Protein AF-A0A0F8XC08-F1 (afdb_monomer)

Structure (mmCIF, N/CA/C/O backbone):
data_AF-A0A0F8XC08-F1
#
_entry.id   AF-A0A0F8XC08-F1
#
loop_
_atom_site.group_PDB
_atom_site.id
_atom_site.type_symbol
_atom_site.label_atom_id
_atom_site.label_alt_id
_atom_site.label_comp_id
_atom_site.label_asym_id
_atom_site.label_entity_id
_atom_site.label_seq_id
_atom_site.pdbx_PDB_ins_code
_atom_site.Cartn_x
_atom_site.Cartn_y
_atom_site.Cartn_z
_atom_site.occupancy
_atom_site.B_iso_or_equiv
_atom_site.auth_seq_id
_atom_site.auth_comp_id
_atom_site.auth_asym_id
_atom_site.auth_atom_id
_atom_site.pdbx_PDB_model_num
ATOM 1 N N . TYR A 1 1 ? -9.631 13.883 8.734 1.00 41.28 1 TYR A N 1
ATOM 2 C CA . TYR A 1 1 ? -9.562 12.402 8.780 1.00 41.28 1 TYR A CA 1
ATOM 3 C C . TYR A 1 1 ? -10.038 11.763 10.081 1.00 41.28 1 TYR A C 1
ATOM 5 O O . TYR A 1 1 ? -10.653 10.709 10.000 1.00 41.28 1 TYR A O 1
ATOM 13 N N . THR A 1 2 ? -9.852 12.374 11.259 1.00 43.34 2 THR A N 1
ATOM 14 C CA . THR A 1 2 ? -10.319 11.814 12.547 1.00 43.34 2 THR A CA 1
ATOM 15 C C . THR A 1 2 ? -11.805 11.434 12.535 1.00 43.34 2 THR A C 1
ATOM 17 O O . THR A 1 2 ? -12.155 10.331 12.938 1.00 43.34 2 THR A O 1
ATOM 20 N N . PHE A 1 3 ? -12.676 12.282 11.974 1.00 45.97 3 PHE A N 1
ATOM 21 C CA . PHE A 1 3 ? -14.110 11.986 11.835 1.00 45.97 3 PHE A CA 1
ATOM 22 C C . PHE A 1 3 ? -14.428 10.852 10.849 1.00 45.97 3 PHE A C 1
ATOM 24 O O . PHE A 1 3 ? -15.347 10.080 11.105 1.00 45.97 3 PHE A O 1
ATOM 31 N N . LEU A 1 4 ? -13.661 10.718 9.760 1.00 50.44 4 LEU A N 1
ATOM 32 C CA . LEU A 1 4 ? -13.827 9.630 8.789 1.00 50.44 4 LEU A CA 1
ATOM 33 C C . LEU A 1 4 ? -13.428 8.290 9.422 1.00 50.44 4 LEU A C 1
ATOM 35 O O . LEU A 1 4 ? -14.215 7.352 9.403 1.00 50.44 4 LEU A O 1
ATOM 39 N N . ASN A 1 5 ? -12.270 8.241 10.088 1.00 54.97 5 ASN A N 1
ATOM 40 C CA . ASN A 1 5 ? -11.818 7.061 10.831 1.00 54.97 5 ASN A CA 1
ATOM 41 C C . ASN A 1 5 ? -12.800 6.687 11.951 1.00 54.97 5 ASN A C 1
ATOM 43 O O . ASN A 1 5 ? -13.102 5.513 12.149 1.00 54.97 5 ASN A O 1
ATOM 47 N N . LEU A 1 6 ? -13.349 7.678 12.663 1.00 60.34 6 LEU A N 1
ATOM 48 C CA . LEU A 1 6 ? -14.397 7.462 13.664 1.00 60.34 6 LEU A CA 1
ATOM 49 C C . LEU A 1 6 ? -15.682 6.895 13.043 1.00 60.34 6 LEU A C 1
ATOM 51 O O . LEU A 1 6 ? -16.298 6.001 13.626 1.00 60.34 6 LEU A O 1
ATOM 55 N N . ALA A 1 7 ? -16.096 7.400 11.878 1.00 64.19 7 ALA A N 1
ATOM 56 C CA . ALA A 1 7 ? -17.282 6.932 11.167 1.00 64.19 7 ALA A CA 1
ATOM 57 C C . ALA A 1 7 ? -17.104 5.500 10.640 1.00 64.19 7 ALA A C 1
ATOM 59 O O . ALA A 1 7 ? -17.977 4.658 10.844 1.00 64.19 7 ALA A O 1
ATOM 60 N N . GLU A 1 8 ? -15.958 5.192 10.036 1.00 64.38 8 GLU A N 1
ATOM 61 C CA . GLU A 1 8 ? -15.641 3.846 9.562 1.00 64.38 8 GLU A CA 1
ATOM 62 C C . GLU A 1 8 ? -15.504 2.851 10.710 1.00 64.38 8 GLU A C 1
ATOM 64 O O . GLU A 1 8 ? -16.053 1.754 10.637 1.00 64.38 8 GLU A O 1
ATOM 69 N N . ARG A 1 9 ? -14.888 3.253 11.827 1.00 70.81 9 ARG A N 1
ATOM 70 C CA . ARG A 1 9 ? -14.859 2.441 13.047 1.00 70.81 9 ARG A CA 1
ATOM 71 C C . ARG A 1 9 ? -16.267 2.107 13.526 1.00 70.81 9 ARG A C 1
ATOM 73 O O . ARG A 1 9 ? -16.555 0.949 13.817 1.00 70.81 9 ARG A O 1
ATOM 80 N N . LYS A 1 10 ? -17.155 3.105 13.597 1.00 73.94 10 LYS A N 1
ATOM 81 C CA . LYS A 1 10 ? -18.562 2.880 13.962 1.00 73.94 10 LYS A CA 1
ATOM 82 C C . LYS A 1 10 ? -19.246 1.930 12.980 1.00 73.94 10 LYS A C 1
ATOM 84 O O . LYS A 1 10 ? -20.008 1.078 13.423 1.00 73.94 10 LYS A O 1
ATOM 89 N N . ARG A 1 11 ? -18.952 2.038 11.679 1.00 77.62 11 ARG A N 1
ATOM 90 C CA . ARG A 1 11 ? -19.478 1.130 10.650 1.00 77.62 11 ARG A CA 1
ATOM 91 C C . ARG A 1 11 ? -19.004 -0.305 10.872 1.00 77.62 11 ARG A C 1
ATOM 93 O O . ARG A 1 11 ? -19.838 -1.201 10.892 1.00 77.62 11 ARG A O 1
ATOM 100 N N . VAL A 1 12 ? -17.706 -0.519 11.093 1.00 79.06 12 VAL A N 1
ATOM 101 C CA . VAL A 1 12 ? -17.128 -1.846 11.370 1.00 79.06 12 VAL A CA 1
ATOM 102 C C . VAL A 1 12 ? -17.748 -2.456 12.623 1.00 79.06 12 VAL A C 1
ATOM 104 O O . VAL A 1 12 ? -18.209 -3.590 12.581 1.00 79.06 12 VAL A O 1
ATOM 107 N N . ILE A 1 13 ? -17.824 -1.690 13.713 1.00 82.25 13 ILE A N 1
ATOM 108 C CA . ILE A 1 13 ? -18.419 -2.153 14.970 1.00 82.25 13 ILE A CA 1
ATOM 109 C C . ILE A 1 13 ? -19.896 -2.531 14.778 1.00 82.25 13 ILE A C 1
ATOM 111 O O . ILE A 1 13 ? -20.302 -3.599 15.224 1.00 82.25 13 ILE A O 1
ATOM 115 N N . ARG A 1 14 ? -20.691 -1.700 14.088 1.00 84.69 14 ARG A N 1
ATOM 116 C CA . ARG A 1 14 ? -22.102 -2.011 13.792 1.00 84.69 14 ARG A CA 1
ATOM 117 C C . ARG A 1 14 ? -22.251 -3.262 12.937 1.00 84.69 14 ARG A C 1
ATOM 119 O O . ARG A 1 14 ? -23.035 -4.125 13.289 1.00 84.69 14 ARG A O 1
ATOM 126 N N . THR A 1 15 ? -21.444 -3.390 11.886 1.00 85.12 15 THR A N 1
ATOM 127 C CA . THR A 1 15 ? -21.479 -4.563 10.997 1.00 85.12 15 THR A CA 1
ATOM 128 C C . THR A 1 15 ? -21.144 -5.845 11.764 1.00 85.12 15 THR A C 1
ATOM 130 O O . THR A 1 15 ? -21.760 -6.879 11.541 1.00 85.12 15 THR A O 1
ATOM 133 N N . LEU A 1 16 ? -20.179 -5.793 12.691 1.00 86.00 16 LEU A N 1
ATOM 134 C CA . LEU A 1 16 ? -19.829 -6.941 13.530 1.00 86.00 16 LEU A CA 1
ATOM 135 C C . LEU A 1 16 ? -20.952 -7.315 14.503 1.00 86.00 16 LEU A C 1
ATOM 137 O O . LEU A 1 16 ? -21.194 -8.500 14.701 1.00 86.00 16 LEU A O 1
ATOM 141 N N . ILE A 1 17 ? -21.630 -6.324 15.088 1.00 87.94 17 ILE A N 1
ATOM 142 C CA . ILE A 1 17 ? -22.803 -6.550 15.943 1.00 87.94 17 ILE A CA 1
ATOM 143 C C . ILE A 1 17 ? -23.932 -7.183 15.129 1.00 87.94 17 ILE A C 1
ATOM 145 O O . ILE A 1 17 ? -24.427 -8.234 15.511 1.00 87.94 17 ILE A O 1
ATOM 149 N N . GLU A 1 18 ? -24.276 -6.602 13.978 1.00 88.38 18 GLU A N 1
ATOM 150 C CA . GLU A 1 18 ? -25.307 -7.131 13.075 1.00 88.38 18 GLU A CA 1
ATOM 151 C C . GLU A 1 18 ? -24.991 -8.575 12.659 1.00 88.38 18 GLU A C 1
ATOM 153 O O . GLU A 1 18 ? -25.862 -9.444 12.677 1.00 88.38 18 GLU A O 1
ATOM 158 N N . GLN A 1 19 ? -23.727 -8.873 12.346 1.00 87.94 19 GLN A N 1
ATOM 159 C CA . GLN A 1 19 ? -23.297 -10.232 12.025 1.00 87.94 19 GLN A CA 1
ATOM 160 C C . GLN A 1 19 ? -23.423 -11.180 13.227 1.00 87.94 19 GLN A C 1
ATOM 162 O O . GLN A 1 19 ? -23.843 -12.324 13.060 1.00 87.94 19 GLN A O 1
ATOM 167 N N . ALA A 1 20 ? -23.059 -10.731 14.430 1.00 87.94 20 ALA A N 1
ATOM 168 C CA . ALA A 1 20 ? -23.154 -11.538 15.643 1.00 87.94 20 ALA A CA 1
ATOM 169 C C . ALA A 1 20 ? -24.611 -11.824 16.042 1.00 87.94 20 ALA A C 1
ATOM 171 O O . ALA A 1 20 ? -24.904 -12.920 16.507 1.00 87.94 20 ALA A O 1
ATOM 172 N N . GLU A 1 21 ? -25.522 -10.876 15.819 1.00 87.25 21 GLU A N 1
ATOM 173 C CA . GLU A 1 21 ? -26.955 -11.031 16.097 1.00 87.25 21 GLU A CA 1
ATOM 174 C C . GLU A 1 21 ? -27.663 -11.922 15.064 1.00 87.25 21 GLU A C 1
ATOM 176 O O . GLU A 1 21 ? -28.601 -12.637 15.406 1.00 87.25 21 GLU A O 1
ATOM 181 N N . THR A 1 22 ? -27.214 -11.906 13.806 1.00 89.06 22 THR A N 1
ATOM 182 C CA . THR A 1 22 ? -27.822 -12.692 12.715 1.00 89.06 22 THR A CA 1
ATOM 183 C C . THR A 1 22 ? -27.285 -14.117 12.598 1.00 89.06 22 THR A C 1
ATOM 185 O O . THR A 1 22 ? -27.930 -14.962 11.979 1.00 89.06 22 THR A O 1
ATOM 188 N N . THR A 1 23 ? -26.114 -14.405 13.170 1.00 89.44 23 THR A N 1
ATOM 189 C CA . THR A 1 23 ? -25.472 -15.723 13.078 1.00 89.44 23 THR A CA 1
ATOM 190 C C . THR A 1 23 ? -25.782 -16.555 14.318 1.00 89.44 23 THR A C 1
ATOM 192 O O . THR A 1 23 ? -25.505 -16.130 15.440 1.00 89.44 23 THR A O 1
ATOM 195 N N . GLU A 1 24 ? -26.288 -17.774 14.133 1.00 86.06 24 GLU A N 1
ATOM 196 C CA . GLU A 1 24 ? -26.487 -18.719 15.236 1.00 86.06 24 GLU A CA 1
ATOM 197 C C . GLU A 1 24 ? -25.150 -18.993 15.956 1.00 86.06 24 GLU A C 1
ATOM 199 O O . GLU A 1 24 ? -24.131 -19.288 15.329 1.00 86.06 24 GLU A O 1
ATOM 204 N N . GLY A 1 25 ? -25.119 -18.812 17.281 1.00 84.38 25 GLY A N 1
ATOM 205 C CA . GLY A 1 25 ? -23.885 -18.879 18.075 1.00 84.38 25 GLY A CA 1
ATOM 206 C C . GLY A 1 25 ? -22.983 -17.635 17.999 1.00 84.38 25 GLY A C 1
ATOM 207 O O . GLY A 1 25 ? -21.893 -17.644 18.570 1.00 84.38 25 GLY A O 1
ATOM 208 N N . GLY A 1 26 ? -23.400 -16.549 17.340 1.00 82.12 26 GLY A N 1
ATOM 209 C CA . GLY A 1 26 ? -22.650 -15.286 17.266 1.00 82.12 26 GLY A CA 1
ATOM 210 C C . GLY A 1 26 ? -22.489 -14.564 18.612 1.00 82.12 26 GLY A C 1
ATOM 211 O O . GLY A 1 26 ? -21.495 -13.861 18.814 1.00 82.12 26 GLY A O 1
ATOM 212 N N . GLY A 1 27 ? -23.383 -14.841 19.570 1.00 82.00 27 GLY A N 1
ATOM 213 C CA . GLY A 1 27 ? -23.331 -14.326 20.945 1.00 82.00 27 GLY A CA 1
ATOM 214 C C . GLY A 1 27 ? -22.031 -14.639 21.699 1.00 82.00 27 GLY A C 1
ATOM 215 O O . GLY A 1 27 ? -21.636 -13.884 22.578 1.00 82.00 27 GLY A O 1
ATOM 216 N N . GLN A 1 28 ? -21.299 -15.690 21.306 1.00 83.81 28 GLN A N 1
ATOM 217 C CA . GLN A 1 28 ? -19.983 -16.009 21.883 1.00 83.81 28 GLN A CA 1
ATOM 218 C C . GLN A 1 28 ? -18.917 -14.925 21.611 1.00 83.81 28 GLN A C 1
ATOM 220 O O . GLN A 1 28 ? -17.903 -14.855 22.306 1.00 83.81 28 GLN A O 1
ATOM 225 N N . TRP A 1 29 ? -19.122 -14.104 20.574 1.00 85.44 29 TRP A N 1
ATOM 226 C CA . TRP A 1 29 ? -18.190 -13.058 20.152 1.00 85.44 29 TRP A CA 1
ATOM 227 C C . TRP A 1 29 ? -18.629 -11.680 20.630 1.00 85.44 29 TRP A C 1
ATOM 229 O O . TRP A 1 29 ? -17.794 -10.901 21.102 1.00 85.44 29 TRP A O 1
ATOM 239 N N . ILE A 1 30 ? -19.920 -11.377 20.470 1.00 89.00 30 ILE A N 1
ATOM 240 C CA . ILE A 1 30 ? -20.536 -10.111 20.857 1.00 89.00 30 ILE A CA 1
ATOM 241 C C . ILE A 1 30 ? -21.936 -10.392 21.401 1.00 89.00 30 ILE A C 1
ATOM 243 O O . ILE A 1 30 ? -22.775 -10.937 20.691 1.00 89.00 30 ILE A O 1
ATOM 247 N N . GLU A 1 31 ? -22.203 -9.958 22.627 1.00 86.75 31 GLU A N 1
ATOM 248 C CA . GLU A 1 31 ? -23.502 -10.108 23.282 1.00 86.75 31 GLU A CA 1
ATOM 249 C C . GLU A 1 31 ? -23.999 -8.755 23.789 1.00 86.75 31 GLU A C 1
ATOM 251 O O . GLU A 1 31 ? -23.242 -7.987 24.384 1.00 86.75 31 GLU A O 1
ATOM 256 N N . ARG A 1 32 ? -25.281 -8.446 23.580 1.00 85.00 32 ARG A N 1
ATOM 257 C CA . ARG A 1 32 ? -25.892 -7.242 24.149 1.00 85.00 32 ARG A CA 1
ATOM 258 C C . ARG A 1 32 ? -26.078 -7.423 25.653 1.00 85.00 32 ARG A C 1
ATOM 260 O O . ARG A 1 32 ? -26.790 -8.320 26.090 1.00 85.00 32 ARG A O 1
ATOM 267 N N . VAL A 1 33 ? -25.494 -6.526 26.442 1.00 82.50 33 VAL A N 1
ATOM 268 C CA . VAL A 1 33 ? -25.582 -6.551 27.907 1.00 82.50 33 VAL A CA 1
ATOM 269 C C . VAL A 1 33 ? -26.359 -5.355 28.432 1.00 82.50 33 VAL A C 1
ATOM 271 O O . VAL A 1 33 ? -26.298 -4.251 27.890 1.00 82.50 33 VAL A O 1
ATOM 274 N N . GLN A 1 34 ? -27.098 -5.566 29.519 1.00 72.06 34 GLN A N 1
ATOM 275 C CA . GLN A 1 34 ? -27.740 -4.465 30.229 1.00 72.06 34 GLN A CA 1
ATOM 276 C C . GLN A 1 34 ? -26.696 -3.674 31.021 1.00 72.06 34 GLN A C 1
ATOM 278 O O . GLN A 1 34 ? -25.751 -4.243 31.578 1.00 72.06 34 GLN A O 1
ATOM 283 N N . ALA A 1 35 ? -26.867 -2.351 31.083 1.00 65.56 35 ALA A N 1
ATOM 284 C CA . ALA A 1 35 ? -26.014 -1.501 31.903 1.00 65.56 35 ALA A CA 1
ATOM 285 C C . ALA A 1 35 ? -26.101 -1.964 33.361 1.00 65.56 35 ALA A C 1
ATOM 287 O O . ALA A 1 35 ? -27.177 -1.941 33.960 1.00 65.56 35 ALA A O 1
ATOM 288 N N . LYS A 1 36 ? -24.971 -2.364 33.952 1.00 61.38 36 LYS A N 1
ATOM 289 C CA . LYS A 1 36 ? -24.931 -2.638 35.390 1.00 61.38 36 LYS A CA 1
ATOM 290 C C . LYS A 1 36 ? -25.212 -1.328 36.122 1.00 61.38 36 LYS A C 1
ATOM 292 O O . LYS A 1 36 ? -24.426 -0.383 36.040 1.00 61.38 36 LYS A O 1
ATOM 297 N N . LEU A 1 37 ? -26.343 -1.269 36.819 1.00 59.16 37 LEU A N 1
ATOM 298 C CA . LEU A 1 37 ? -26.667 -0.169 37.718 1.00 59.16 37 LEU A CA 1
ATOM 299 C C . LEU A 1 37 ? -25.683 -0.225 38.884 1.00 59.16 37 LEU A C 1
ATOM 301 O O . LEU A 1 37 ? -25.657 -1.205 39.628 1.00 59.16 37 LEU A O 1
ATOM 305 N N . ARG A 1 38 ? -24.847 0.804 39.032 1.00 58.38 38 ARG A N 1
ATOM 306 C CA . ARG A 1 38 ? -24.015 0.950 40.229 1.00 58.38 38 ARG A CA 1
ATOM 307 C C . ARG A 1 38 ? -24.646 2.010 41.128 1.00 58.38 38 ARG A C 1
ATOM 309 O O . ARG A 1 38 ? -24.981 3.088 40.626 1.00 58.38 38 ARG A O 1
ATOM 316 N N . PRO A 1 39 ? -24.823 1.726 42.431 1.00 55.44 39 PRO A N 1
ATOM 317 C CA . PRO A 1 39 ? -25.233 2.755 43.369 1.00 55.44 39 PRO A CA 1
ATOM 318 C C . PRO A 1 39 ? -24.131 3.812 43.391 1.00 55.44 39 PRO A C 1
ATOM 320 O O . PRO A 1 39 ? -22.988 3.523 43.740 1.00 55.44 39 PRO A O 1
ATOM 323 N N . THR A 1 40 ? -24.458 5.024 42.952 1.00 59.62 40 THR A N 1
ATOM 324 C CA . THR A 1 40 ? -23.589 6.176 43.173 1.00 59.62 40 THR A CA 1
ATOM 325 C C . THR A 1 40 ? -24.111 6.862 44.418 1.00 59.62 40 THR A C 1
ATOM 327 O O . THR A 1 40 ? -25.253 7.327 44.446 1.00 59.62 40 THR A O 1
ATOM 330 N N . GLN A 1 41 ? -23.303 6.837 45.469 1.00 60.28 41 GLN A N 1
ATOM 331 C CA . GLN A 1 41 ? -23.604 7.539 46.704 1.00 60.28 41 GLN A CA 1
ATOM 332 C C . GLN A 1 41 ? -23.204 8.996 46.519 1.00 60.28 41 GLN A C 1
ATOM 334 O O . GLN A 1 41 ? -22.064 9.280 46.158 1.00 60.28 41 GLN A O 1
ATOM 339 N N . PHE A 1 42 ? -24.156 9.897 46.726 1.00 61.28 42 PHE A N 1
ATOM 340 C CA . PHE A 1 42 ? -23.886 11.324 46.813 1.00 61.28 42 PHE A CA 1
ATOM 341 C C . PHE A 1 42 ? -24.118 11.755 48.253 1.00 61.28 42 PHE A C 1
ATOM 343 O O . PHE A 1 42 ? -25.125 11.381 48.865 1.00 61.28 42 PHE A O 1
ATOM 350 N N . GLU A 1 43 ? -23.201 12.554 48.787 1.00 59.44 43 GLU A N 1
ATOM 351 C CA . GLU A 1 43 ? -23.497 13.308 49.995 1.00 59.44 43 GLU A CA 1
ATOM 352 C C . GLU A 1 43 ? -24.427 14.464 49.627 1.00 59.44 43 GLU A C 1
ATOM 354 O O . GLU A 1 43 ? -24.175 15.214 48.680 1.00 59.44 43 GLU A O 1
ATOM 359 N N . ILE A 1 44 ? -25.515 14.641 50.379 1.00 60.50 44 ILE A N 1
ATOM 360 C CA . ILE A 1 44 ? -26.469 15.730 50.119 1.00 60.50 44 ILE A CA 1
ATOM 361 C C . ILE A 1 44 ? -25.809 17.117 50.294 1.00 60.50 44 ILE A C 1
ATOM 363 O O . ILE A 1 44 ? -26.290 18.118 49.753 1.00 60.50 44 ILE A O 1
ATOM 367 N N . SER A 1 45 ? -24.646 17.179 50.949 1.00 62.44 45 SER A N 1
ATOM 368 C CA . SER A 1 45 ? -23.777 18.357 51.013 1.00 62.44 45 SER A CA 1
ATOM 369 C C . SER A 1 45 ? -23.413 18.924 49.622 1.00 62.44 45 SER A C 1
ATOM 371 O O . SER A 1 45 ? -23.392 20.147 49.454 1.00 62.44 45 SER A O 1
ATOM 373 N N . GLU A 1 46 ? -23.213 18.081 48.598 1.00 61.34 46 GLU A N 1
ATOM 374 C CA . GLU A 1 46 ? -22.940 18.518 47.215 1.00 61.34 46 GLU A CA 1
ATOM 375 C C . GLU A 1 46 ? -24.174 19.128 46.536 1.00 61.34 46 GLU A C 1
ATOM 377 O O . GLU A 1 46 ? -24.072 20.135 45.828 1.00 61.34 46 GLU A O 1
ATOM 382 N N . ILE A 1 47 ? -25.356 18.560 46.790 1.00 63.41 47 ILE A N 1
ATOM 383 C CA . ILE A 1 47 ? -26.632 19.035 46.237 1.00 63.41 47 ILE A CA 1
ATOM 384 C C . ILE A 1 47 ? -27.012 20.381 46.865 1.00 63.41 47 ILE A C 1
ATOM 386 O O . ILE A 1 47 ? -27.482 21.277 46.165 1.00 63.41 47 ILE A O 1
ATOM 390 N N . LYS A 1 48 ? -26.734 20.573 48.161 1.00 62.94 48 LYS A N 1
ATOM 391 C CA . LYS A 1 48 ? -26.961 21.841 48.870 1.00 62.94 48 LYS A CA 1
ATOM 392 C C . LYS A 1 48 ? -26.243 23.012 48.195 1.00 62.94 48 LYS A C 1
ATOM 394 O O . LYS A 1 48 ? -26.859 24.055 48.000 1.00 62.94 48 LYS A O 1
ATOM 399 N N . LYS A 1 49 ? -24.985 22.836 47.772 1.00 64.88 49 LYS A N 1
ATOM 400 C CA . LYS A 1 49 ? -24.234 23.876 47.042 1.00 64.88 49 LYS A CA 1
ATOM 401 C C . LYS A 1 49 ? -24.883 24.243 45.707 1.00 64.88 49 LYS A C 1
ATOM 403 O O . LYS A 1 49 ? -24.920 25.420 45.360 1.00 64.88 49 LYS A O 1
ATOM 408 N N . GLN A 1 50 ? -25.403 23.264 44.968 1.00 64.62 50 GLN A N 1
ATOM 409 C CA . GLN A 1 50 ? -26.070 23.511 43.684 1.00 64.62 50 GLN A CA 1
ATOM 410 C C . GLN A 1 50 ? -27.460 24.140 43.857 1.00 64.62 50 GLN A C 1
ATOM 412 O O . GLN A 1 50 ? -27.807 25.051 43.113 1.00 64.62 50 GLN A O 1
ATOM 417 N N . LEU A 1 51 ? -28.229 23.712 44.863 1.00 65.31 51 LEU A N 1
ATOM 418 C CA . LEU A 1 51 ? -29.544 24.277 45.187 1.00 65.31 51 LEU A CA 1
ATOM 419 C C . LEU A 1 51 ? -29.443 25.709 45.729 1.00 65.31 51 LEU A C 1
ATOM 421 O O . LEU A 1 51 ? -30.234 26.563 45.338 1.00 65.31 51 LEU A O 1
ATOM 425 N N . GLN A 1 52 ? -28.436 26.001 46.558 1.00 68.31 52 GLN A N 1
ATOM 426 C CA . GLN A 1 52 ? -28.145 27.366 47.006 1.00 68.31 52 GLN A CA 1
ATOM 427 C C . GLN A 1 52 ? -27.696 28.262 45.843 1.00 68.31 52 GLN A C 1
ATOM 429 O O . GLN A 1 52 ? -28.144 29.400 45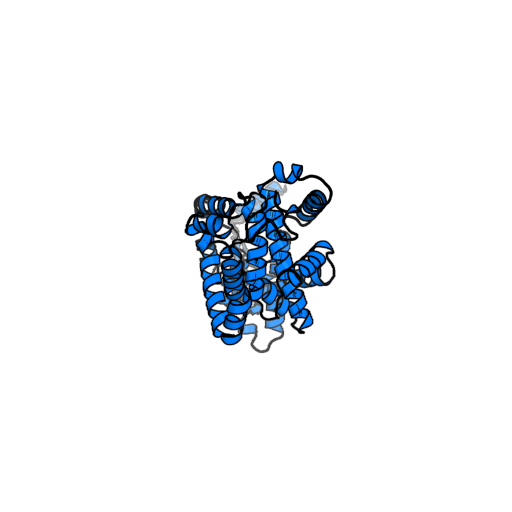.746 1.00 68.31 52 GLN A O 1
ATOM 434 N N . ALA A 1 53 ? -26.869 27.750 44.923 1.00 64.25 53 ALA A N 1
ATOM 435 C CA . ALA A 1 53 ? -26.480 28.481 43.713 1.00 64.25 53 ALA A CA 1
ATOM 436 C C . ALA A 1 53 ? -27.662 28.736 42.755 1.00 64.25 53 ALA A C 1
ATOM 438 O O . ALA A 1 53 ? -27.645 29.713 42.011 1.00 64.25 53 ALA A O 1
ATOM 439 N N . ALA A 1 54 ? -28.693 27.888 42.796 1.00 64.44 54 ALA A N 1
ATOM 440 C CA . ALA A 1 54 ? -29.949 28.056 42.067 1.00 64.44 54 ALA A CA 1
ATOM 441 C C . ALA A 1 54 ? -30.999 28.906 42.820 1.00 64.44 54 ALA A C 1
ATOM 443 O O . ALA A 1 54 ? -32.114 29.063 42.327 1.00 64.44 54 ALA A O 1
ATOM 444 N N . GLY A 1 55 ? -30.655 29.465 43.988 1.00 60.12 55 GLY A N 1
ATOM 445 C CA . GLY A 1 55 ? -31.497 30.408 44.733 1.00 60.12 55 GLY A CA 1
ATOM 446 C C . GLY A 1 55 ? -32.521 29.786 45.689 1.00 60.12 55 GLY A C 1
ATOM 447 O O . GLY A 1 55 ? -33.422 30.489 46.134 1.00 60.12 55 GLY A O 1
ATOM 448 N N . ALA A 1 56 ? -32.415 28.495 46.018 1.00 62.66 56 ALA A N 1
ATOM 449 C CA . ALA A 1 56 ? -33.314 27.853 46.979 1.00 62.66 56 ALA A CA 1
ATOM 450 C C . ALA A 1 56 ? -32.852 28.081 48.435 1.00 62.66 56 ALA A C 1
ATOM 452 O O . ALA A 1 56 ? -31.732 27.715 48.807 1.00 62.66 56 ALA A O 1
ATOM 453 N N . GLU A 1 57 ? -33.725 28.641 49.281 1.00 54.22 57 GLU A N 1
ATOM 454 C CA . GLU A 1 57 ? -33.494 28.765 50.726 1.00 54.22 57 GLU A CA 1
ATOM 455 C C . GLU A 1 57 ? -33.751 27.427 51.431 1.00 54.22 57 GLU A C 1
ATOM 457 O O . GLU A 1 57 ? -34.880 26.958 51.546 1.00 54.22 57 GLU A O 1
ATOM 462 N N . LEU A 1 58 ? -32.679 26.798 51.907 1.00 60.94 58 LEU A N 1
ATOM 463 C CA . LEU A 1 58 ? -32.730 25.538 52.648 1.00 60.94 58 LEU A CA 1
ATOM 464 C C . LEU A 1 58 ? -32.494 25.817 54.136 1.00 60.94 58 LEU A C 1
ATOM 466 O O . LEU A 1 58 ? -31.394 25.594 54.650 1.00 60.94 58 LEU A O 1
ATOM 470 N N . SER A 1 59 ? -33.506 26.347 54.825 1.00 51.81 59 SER A N 1
ATOM 471 C CA . SER A 1 59 ? -33.500 26.497 56.281 1.00 51.81 59 SER A CA 1
ATOM 472 C C . SER A 1 59 ? -34.146 25.267 56.934 1.00 51.81 59 SER A C 1
ATOM 474 O O . SER A 1 59 ? -35.329 24.992 56.772 1.00 51.81 59 SER A O 1
ATOM 476 N N . GLY A 1 60 ? -33.341 24.489 57.665 1.00 55.25 60 GLY A N 1
ATOM 477 C CA . GLY A 1 60 ? -33.844 23.493 58.622 1.00 55.25 60 GLY A CA 1
ATOM 478 C C . GLY A 1 60 ? -33.912 22.025 58.185 1.00 55.25 60 GLY A C 1
ATOM 479 O O . GLY A 1 60 ? -34.423 21.218 58.950 1.00 55.25 60 GLY A O 1
ATOM 480 N N . ALA A 1 61 ? -33.393 21.632 57.020 1.00 49.16 61 ALA A N 1
ATOM 481 C CA . ALA A 1 61 ? -33.311 20.210 56.674 1.00 49.16 61 ALA A CA 1
ATOM 482 C C . ALA A 1 61 ? -31.989 19.594 57.182 1.00 49.16 61 ALA A C 1
ATOM 484 O O . ALA A 1 61 ? -30.909 19.982 56.728 1.00 49.16 61 ALA A O 1
ATOM 485 N N . GLU A 1 62 ? -32.070 18.632 58.108 1.00 51.09 62 GLU A N 1
ATOM 486 C CA . GLU A 1 62 ? -30.974 17.700 58.409 1.00 51.09 62 GLU A CA 1
ATOM 487 C C . GLU A 1 62 ? -30.697 16.865 57.153 1.00 51.09 62 GLU A C 1
ATOM 489 O O . GLU A 1 62 ? -31.462 15.983 56.768 1.00 51.09 62 GLU A O 1
ATOM 494 N N . LEU A 1 63 ? -29.616 17.206 56.458 1.00 52.88 63 LEU A N 1
ATOM 495 C CA . LEU A 1 63 ? -29.253 16.647 55.157 1.00 52.88 63 LEU A CA 1
ATOM 496 C C . LEU A 1 63 ? -27.955 15.828 55.273 1.00 52.88 63 LEU A C 1
ATOM 498 O O . LEU A 1 63 ? -27.058 15.959 54.445 1.00 52.88 63 LEU A O 1
ATOM 502 N N . GLU A 1 64 ? -27.848 14.997 56.313 1.00 48.19 64 GLU A N 1
ATOM 503 C CA . GLU A 1 64 ? -26.762 14.008 56.476 1.00 48.19 64 GLU A CA 1
ATOM 504 C C . GLU A 1 64 ? -27.116 12.626 55.896 1.00 48.19 64 GLU A C 1
ATOM 506 O O . GLU A 1 64 ? -26.342 11.677 55.993 1.00 48.19 64 GLU A O 1
ATOM 511 N N . ALA A 1 65 ? -28.279 12.477 55.257 1.00 51.97 65 ALA A N 1
ATOM 512 C CA . ALA A 1 65 ? -28.641 11.223 54.608 1.00 51.97 65 ALA A CA 1
ATOM 513 C C . ALA A 1 65 ? -27.804 11.003 53.333 1.00 51.97 65 ALA A C 1
ATOM 515 O O . ALA A 1 65 ? -27.698 11.875 52.480 1.00 51.97 65 ALA A O 1
ATOM 516 N N . THR A 1 66 ? -27.227 9.818 53.146 1.00 49.72 66 THR A N 1
ATOM 517 C CA . THR A 1 66 ? -26.624 9.439 51.860 1.00 49.72 66 THR A CA 1
ATOM 518 C C . THR A 1 66 ? -27.721 8.934 50.927 1.00 49.72 66 THR A C 1
ATOM 520 O O . THR A 1 66 ? -28.298 7.871 51.159 1.00 49.72 66 THR A O 1
ATOM 523 N N . ILE A 1 67 ? -28.012 9.661 49.846 1.00 58.00 67 ILE A N 1
ATOM 524 C CA . ILE A 1 67 ? -28.946 9.171 48.823 1.00 58.00 67 ILE A CA 1
ATOM 525 C C . ILE A 1 67 ? -28.153 8.326 47.827 1.00 58.00 67 ILE A C 1
ATOM 527 O O . ILE A 1 67 ? -27.254 8.812 47.136 1.00 58.00 67 ILE A O 1
ATOM 531 N N . SER A 1 68 ? -28.498 7.042 47.744 1.00 53.97 68 SER A N 1
ATOM 532 C CA . SER A 1 68 ? -27.970 6.153 46.710 1.00 53.97 68 SER A CA 1
ATOM 533 C C . SER A 1 68 ? -28.796 6.321 45.442 1.00 53.97 68 SER A C 1
ATOM 535 O O . SER A 1 68 ? -29.919 5.830 45.355 1.00 53.97 68 SER A O 1
ATOM 537 N N . VAL A 1 69 ? -28.242 7.007 44.443 1.00 55.97 69 VAL A N 1
ATOM 538 C CA . VAL A 1 69 ? -28.868 7.102 43.121 1.00 55.97 69 VAL A CA 1
ATOM 539 C C . VAL A 1 69 ? -28.253 6.032 42.229 1.00 55.97 69 VAL A C 1
ATOM 541 O O . VAL A 1 69 ? -27.052 6.041 41.946 1.00 55.97 69 VAL A O 1
ATOM 544 N N . PHE A 1 70 ? -29.079 5.094 41.772 1.00 53.22 70 PHE A N 1
ATOM 545 C CA . PHE A 1 70 ? -28.668 4.096 40.793 1.00 53.22 70 PHE A CA 1
ATOM 546 C C . PHE A 1 70 ? -28.597 4.757 39.422 1.00 53.22 70 PHE A C 1
ATOM 548 O O . PHE A 1 70 ? -29.621 5.057 38.811 1.00 53.22 70 PHE A O 1
ATOM 555 N N . ARG A 1 71 ? -27.379 5.013 38.943 1.00 53.44 71 ARG A N 1
ATOM 556 C CA . ARG A 1 71 ? -27.160 5.525 37.589 1.00 53.44 71 ARG A CA 1
ATOM 557 C C . ARG A 1 71 ? -26.703 4.380 36.682 1.00 53.44 71 ARG A C 1
ATOM 559 O O . ARG A 1 71 ? -25.878 3.565 37.112 1.00 53.44 71 ARG A O 1
ATOM 566 N N . PRO A 1 72 ? -27.209 4.298 35.438 1.00 50.50 72 PRO A N 1
ATOM 567 C CA . PRO A 1 72 ? -26.652 3.386 34.451 1.00 50.50 72 PRO A CA 1
ATOM 568 C C . PRO A 1 72 ? -25.191 3.765 34.216 1.00 50.50 72 PRO A C 1
ATOM 570 O O . PRO A 1 72 ? -24.867 4.897 33.855 1.00 50.50 72 PRO A O 1
ATOM 573 N N . PHE A 1 73 ? -24.291 2.822 34.478 1.00 54.47 73 PHE A N 1
ATOM 574 C CA . PHE A 1 73 ? -22.865 3.033 34.297 1.00 54.47 73 PHE A CA 1
ATOM 575 C C . PHE A 1 73 ? -22.537 2.974 32.799 1.00 54.47 73 PHE A C 1
ATOM 577 O O . PHE A 1 73 ? -22.469 1.899 32.209 1.00 54.47 73 PHE A O 1
ATOM 584 N N . THR A 1 74 ? -22.371 4.138 32.169 1.00 52.47 74 THR A N 1
ATOM 585 C CA . THR A 1 74 ? -22.037 4.270 30.736 1.00 52.47 74 THR A CA 1
ATOM 586 C C . THR A 1 74 ? -20.534 4.326 30.467 1.00 52.47 74 THR A C 1
ATOM 588 O O . THR A 1 74 ? -20.101 4.257 29.316 1.00 52.47 74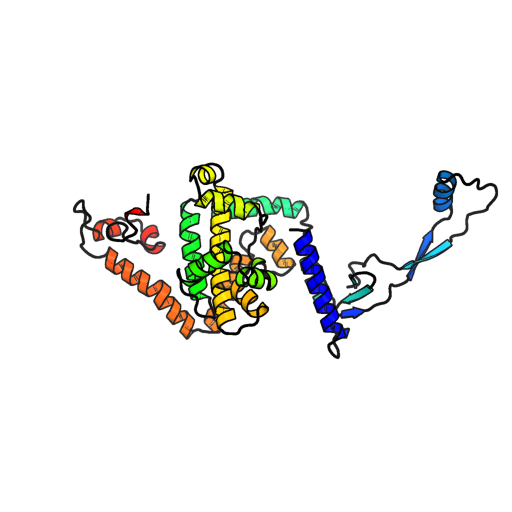 THR A O 1
ATOM 591 N N . VAL A 1 75 ? -19.711 4.429 31.515 1.00 50.72 75 VAL A N 1
ATOM 592 C CA . VAL A 1 75 ? -18.253 4.476 31.384 1.00 50.72 75 VAL A CA 1
ATOM 593 C C . VAL A 1 75 ? -17.740 3.050 31.248 1.00 50.72 75 VAL A C 1
ATOM 595 O O . VAL A 1 75 ? -17.473 2.391 32.240 1.00 50.72 75 VAL A O 1
ATOM 598 N N . ALA A 1 76 ? -17.609 2.551 30.020 1.00 52.59 76 ALA A N 1
ATOM 599 C CA . ALA A 1 76 ? -17.003 1.249 29.757 1.00 52.59 76 ALA A CA 1
ATOM 600 C C . ALA A 1 76 ? -15.678 1.104 30.532 1.00 52.59 76 ALA A C 1
ATOM 602 O O . ALA A 1 76 ? -14.680 1.757 30.219 1.00 52.59 76 ALA A O 1
ATOM 603 N N . SER A 1 77 ? -15.666 0.265 31.572 1.00 49.78 77 SER A N 1
ATOM 604 C CA . SER A 1 77 ? -14.438 -0.048 32.295 1.00 49.78 77 SER A CA 1
ATOM 605 C C . SER A 1 77 ? -13.490 -0.742 31.311 1.00 49.78 77 SER A C 1
ATOM 607 O O . SER A 1 77 ? -13.872 -1.766 30.739 1.00 49.78 77 SER A O 1
ATOM 609 N N . PRO A 1 78 ? -12.247 -0.259 31.110 1.00 50.09 78 PRO A N 1
ATOM 610 C CA . PRO A 1 78 ? -11.297 -0.865 30.172 1.00 50.09 78 PRO A CA 1
ATOM 611 C C . PRO A 1 78 ? -10.999 -2.346 30.445 1.00 50.09 78 PRO A C 1
ATOM 613 O O . PRO A 1 78 ? -10.436 -3.021 29.584 1.00 50.09 78 PRO A O 1
ATOM 616 N N . LYS A 1 79 ? -11.330 -2.831 31.651 1.00 51.78 79 LYS A N 1
ATOM 617 C CA . LYS A 1 79 ? -11.160 -4.221 32.084 1.00 51.78 79 LYS A CA 1
ATOM 618 C C . LYS A 1 79 ? -12.318 -5.139 31.687 1.00 51.78 79 LYS A C 1
ATOM 620 O O . LYS A 1 79 ? -12.131 -6.347 31.718 1.00 51.78 79 LYS A O 1
ATOM 625 N N . GLU A 1 80 ? -13.483 -4.600 31.331 1.00 60.69 80 GLU A N 1
ATOM 626 C CA . GLU A 1 80 ? -14.704 -5.403 31.188 1.00 60.69 80 GLU A CA 1
ATOM 627 C C . GLU A 1 80 ? -15.001 -5.826 29.743 1.00 60.69 80 GLU A C 1
ATOM 629 O O . GLU A 1 80 ? -15.924 -6.592 29.539 1.00 60.69 80 GLU A O 1
ATOM 634 N N . GLY A 1 81 ? -14.227 -5.412 28.731 1.00 73.19 81 GLY A N 1
ATOM 635 C CA . GLY A 1 81 ? -14.465 -5.858 27.345 1.00 73.19 81 GLY A CA 1
ATOM 636 C C . GLY A 1 81 ? -15.779 -5.344 26.741 1.00 73.19 81 GLY A C 1
ATOM 637 O O . GLY A 1 81 ? -16.256 -5.882 25.747 1.00 73.19 81 GLY A O 1
ATOM 638 N N . ILE A 1 82 ? -16.367 -4.305 27.339 1.00 77.69 82 ILE A N 1
ATOM 639 C CA . ILE A 1 82 ? -17.650 -3.733 26.928 1.00 77.69 82 ILE A CA 1
ATOM 640 C C . ILE A 1 82 ? -17.415 -2.562 25.971 1.00 77.69 82 ILE A C 1
ATOM 642 O O . ILE A 1 82 ? -16.584 -1.688 26.233 1.00 77.69 82 ILE A O 1
ATOM 646 N N . ILE A 1 83 ? -18.169 -2.525 24.873 1.00 79.50 83 ILE A N 1
ATOM 647 C CA . ILE A 1 83 ? -18.240 -1.389 23.949 1.00 79.50 83 ILE A CA 1
ATOM 648 C C . ILE A 1 83 ? -19.630 -0.748 23.998 1.00 79.50 83 ILE A C 1
ATOM 650 O O . ILE A 1 83 ? -20.634 -1.428 24.197 1.00 79.50 83 ILE A O 1
ATOM 654 N N . VAL A 1 84 ? -19.686 0.569 23.791 1.00 77.19 84 VAL A N 1
ATOM 655 C CA . VAL A 1 84 ? -20.940 1.335 23.745 1.00 77.19 84 VAL A CA 1
ATOM 656 C C . VAL A 1 84 ? -21.226 1.737 22.303 1.00 77.19 84 VAL A C 1
ATOM 658 O O . VAL A 1 84 ? -20.390 2.368 21.649 1.00 77.19 84 VAL A O 1
ATOM 661 N N . VAL A 1 85 ? -22.408 1.377 21.802 1.00 76.75 85 VAL A N 1
ATOM 662 C CA . VAL A 1 85 ? -22.854 1.700 20.442 1.00 76.75 85 VAL A CA 1
ATOM 663 C C . VAL A 1 85 ? -24.263 2.276 20.502 1.00 76.75 85 VAL A C 1
ATOM 665 O O . VAL A 1 85 ? -25.242 1.555 20.674 1.00 76.75 85 VAL A O 1
ATOM 668 N N . GLY A 1 86 ? -24.359 3.599 20.350 1.00 76.38 86 GLY A N 1
ATOM 669 C CA . GLY A 1 86 ? -25.607 4.315 20.617 1.00 76.38 86 GLY A CA 1
ATOM 670 C C . GLY A 1 86 ? -25.930 4.247 22.108 1.00 76.38 86 GLY A C 1
ATOM 671 O O . GLY A 1 86 ? -25.091 4.613 22.925 1.00 76.38 86 GLY A O 1
ATOM 672 N N . GLU A 1 87 ? -27.115 3.744 22.440 1.00 69.06 87 GLU A N 1
ATOM 673 C CA . GLU A 1 87 ? -27.586 3.553 23.821 1.00 69.06 87 GLU A CA 1
ATOM 674 C C . GLU A 1 87 ? -27.318 2.137 24.358 1.00 69.06 87 GLU A C 1
ATOM 676 O O . GLU A 1 87 ? -27.523 1.860 25.537 1.00 69.06 87 GLU A O 1
ATOM 681 N N . ASN A 1 88 ? -26.841 1.230 23.501 1.00 80.00 88 ASN A N 1
ATOM 682 C CA . ASN A 1 88 ? -26.674 -0.181 23.830 1.00 80.00 88 ASN A CA 1
ATOM 683 C C . ASN A 1 88 ? -25.232 -0.499 24.232 1.00 80.00 88 ASN A C 1
ATOM 685 O O . ASN A 1 88 ? -24.276 -0.009 23.619 1.00 80.00 88 ASN A O 1
ATOM 689 N N . LEU A 1 89 ? -25.086 -1.366 25.235 1.00 81.75 89 LEU A N 1
ATOM 690 C CA . LEU A 1 89 ? -23.805 -1.933 25.636 1.00 81.75 89 LEU A CA 1
ATOM 691 C C . LEU A 1 89 ? -23.668 -3.344 25.075 1.00 81.75 89 LEU A C 1
ATOM 693 O O . LEU A 1 89 ? -24.612 -4.131 25.110 1.00 81.75 89 LEU A O 1
ATOM 697 N N . TYR A 1 90 ? -22.472 -3.659 24.590 1.00 84.62 90 TYR A N 1
ATOM 698 C CA . TYR A 1 90 ? -22.144 -4.980 24.076 1.00 84.62 90 TYR A CA 1
ATOM 699 C C . TYR A 1 90 ? -20.894 -5.509 24.766 1.00 84.62 90 TYR A C 1
ATOM 701 O O . TYR A 1 90 ? -19.859 -4.840 24.774 1.00 84.62 90 TYR A O 1
ATOM 709 N N . GLN A 1 91 ? -20.992 -6.704 25.334 1.00 86.19 91 GLN A N 1
ATOM 710 C CA . GLN A 1 91 ? -19.866 -7.483 25.815 1.00 86.19 91 GLN A CA 1
ATOM 711 C C . GLN A 1 91 ? -19.179 -8.114 24.611 1.00 86.19 91 GLN A C 1
ATOM 713 O O . GLN A 1 91 ? -19.811 -8.808 23.823 1.00 86.19 91 GLN A O 1
ATOM 718 N N . VAL A 1 92 ? -17.883 -7.867 24.467 1.00 87.50 92 VAL A N 1
ATOM 719 C CA . VAL A 1 92 ? -17.078 -8.390 23.367 1.00 87.50 92 VAL A CA 1
ATOM 720 C C . VAL A 1 92 ? -16.032 -9.335 23.935 1.00 87.50 92 VAL A C 1
ATOM 722 O O . VAL A 1 92 ? -15.439 -9.066 24.985 1.00 87.50 92 VAL A O 1
ATOM 725 N N . GLN A 1 93 ? -15.772 -10.431 23.227 1.00 86.94 93 GLN A N 1
ATOM 726 C CA . GLN A 1 93 ? -14.679 -11.339 23.560 1.00 86.94 93 GLN A CA 1
ATOM 727 C C . GLN A 1 93 ? -13.345 -10.562 23.701 1.00 86.94 93 GLN A C 1
ATOM 729 O O . GLN A 1 93 ? -13.077 -9.671 22.888 1.00 86.94 93 GLN A O 1
ATOM 734 N N . PRO A 1 94 ? -12.478 -10.870 24.688 1.00 82.69 94 PRO A N 1
ATOM 735 C CA . PRO A 1 94 ? -11.262 -10.096 24.962 1.00 82.69 94 PRO A CA 1
ATOM 736 C C . PRO A 1 94 ? -10.346 -9.853 23.752 1.00 82.69 94 PRO A C 1
ATOM 738 O O . PRO A 1 94 ? -9.799 -8.758 23.597 1.00 82.69 94 PRO A O 1
ATOM 741 N N . GLU A 1 95 ? -10.169 -10.848 22.887 1.00 80.31 95 GLU A N 1
ATOM 742 C CA . GLU A 1 95 ? -9.334 -10.774 21.686 1.00 80.31 95 GLU A CA 1
ATOM 743 C C . GLU A 1 95 ? -9.927 -9.803 20.662 1.00 80.31 95 GLU A C 1
ATOM 745 O O . GLU A 1 95 ? -9.232 -8.902 20.179 1.00 80.31 95 GLU A O 1
ATOM 750 N N . LEU A 1 96 ? -11.228 -9.933 20.393 1.00 81.75 96 LEU A N 1
ATOM 751 C CA . LEU A 1 96 ? -11.965 -9.044 19.501 1.00 81.75 96 LEU A CA 1
ATOM 752 C C . LEU A 1 96 ? -12.027 -7.618 20.068 1.00 81.75 96 LEU A C 1
ATOM 754 O O . LEU A 1 96 ? -11.803 -6.653 19.340 1.00 81.75 96 LEU A O 1
ATOM 758 N N . TYR A 1 97 ? -12.203 -7.471 21.382 1.00 80.81 97 TYR A N 1
ATOM 759 C CA . TYR A 1 97 ? -12.150 -6.183 22.067 1.00 80.81 97 TYR A CA 1
ATOM 760 C C . TYR A 1 97 ? -10.784 -5.508 21.896 1.00 80.81 97 TYR A C 1
ATOM 762 O O . TYR A 1 97 ? -10.716 -4.329 21.551 1.00 80.81 97 TYR A O 1
ATOM 770 N N . ARG A 1 98 ? -9.673 -6.243 22.063 1.00 75.69 98 ARG A N 1
ATOM 771 C CA . ARG A 1 98 ? -8.315 -5.714 21.825 1.00 75.69 98 ARG A CA 1
ATOM 772 C C . ARG A 1 98 ? -8.110 -5.299 20.369 1.00 75.69 98 ARG A C 1
ATOM 774 O O . ARG A 1 98 ? -7.470 -4.275 20.133 1.00 75.69 98 ARG A O 1
ATOM 781 N N . ALA A 1 99 ? -8.645 -6.058 19.413 1.00 75.25 99 ALA A N 1
ATOM 782 C CA . ALA A 1 99 ? -8.582 -5.719 17.993 1.00 75.25 99 ALA A CA 1
ATOM 783 C C . ALA A 1 99 ? -9.358 -4.426 17.688 1.00 75.25 99 ALA A C 1
ATOM 785 O O . ALA A 1 99 ? -8.801 -3.504 17.092 1.00 75.25 99 ALA A O 1
ATOM 786 N N . LEU A 1 100 ? -10.593 -4.308 18.190 1.00 73.88 100 LEU A N 1
ATOM 787 C CA . LEU A 1 100 ? -11.421 -3.105 18.058 1.00 73.88 100 LEU A CA 1
ATOM 788 C C . LEU A 1 100 ? -10.777 -1.890 18.740 1.00 73.88 100 LEU A C 1
ATOM 790 O O . LEU A 1 100 ? -10.764 -0.797 18.179 1.00 73.88 100 LEU A O 1
ATOM 794 N N . LYS A 1 101 ? -10.167 -2.076 19.916 1.00 71.06 101 LYS A N 1
ATOM 795 C CA . LYS A 1 101 ? -9.420 -1.027 20.623 1.00 71.06 101 LYS A CA 1
ATOM 796 C C . LYS A 1 101 ? -8.126 -0.643 19.893 1.00 71.06 101 LYS A C 1
ATOM 798 O O . LYS A 1 101 ? -7.658 0.489 20.007 1.00 71.06 101 LYS A O 1
ATOM 803 N N . GLY A 1 102 ? -7.539 -1.553 19.115 1.00 62.78 102 GLY A N 1
ATOM 804 C CA . GLY A 1 102 ? -6.413 -1.269 18.221 1.00 62.78 102 GLY A CA 1
ATOM 805 C C . GLY A 1 102 ? -6.748 -0.234 17.139 1.00 62.78 102 GLY A C 1
ATOM 806 O O . GLY A 1 102 ? -5.868 0.531 16.744 1.00 62.78 102 GLY A O 1
ATOM 807 N N . LEU A 1 103 ? -8.024 -0.146 16.739 1.00 63.66 103 LEU A N 1
ATOM 808 C CA . LEU A 1 103 ? -8.538 0.884 15.826 1.00 63.66 103 LEU A CA 1
ATOM 809 C C . LEU A 1 103 ? -8.647 2.275 16.486 1.00 63.66 103 LEU A C 1
ATOM 811 O O . LEU A 1 103 ? -8.802 3.267 15.781 1.00 63.66 103 LEU A O 1
ATOM 815 N N . ASP A 1 104 ? -8.591 2.358 17.820 1.00 56.47 104 ASP A N 1
ATOM 816 C CA . ASP A 1 104 ? -8.866 3.573 18.608 1.00 56.47 104 ASP A CA 1
ATOM 817 C C . ASP A 1 104 ? -7.596 4.304 19.086 1.00 56.47 104 ASP A C 1
ATOM 819 O O . ASP A 1 104 ? -7.622 5.501 19.357 1.00 56.47 104 ASP A O 1
ATOM 823 N N . HIS A 1 105 ? -6.445 3.626 19.177 1.00 53.84 105 HIS A N 1
ATOM 824 C CA . HIS A 1 105 ? -5.280 4.240 19.821 1.00 53.84 105 HIS A CA 1
ATOM 825 C C . HIS A 1 105 ? -4.495 5.178 18.899 1.00 53.84 105 HIS A C 1
ATOM 827 O O . HIS A 1 105 ? -3.646 4.757 18.099 1.00 53.84 105 HIS A O 1
ATOM 833 N N . GLU A 1 106 ? -4.732 6.468 19.125 1.00 49.22 106 GLU A N 1
ATOM 834 C CA . GLU A 1 106 ? -3.851 7.587 18.785 1.00 49.22 106 GLU A CA 1
ATOM 835 C C . GLU A 1 106 ? -3.138 8.183 20.019 1.00 49.22 106 GLU A C 1
ATOM 837 O O . GLU A 1 106 ? -2.407 9.164 19.904 1.00 49.22 106 GLU A O 1
ATOM 842 N N . SER A 1 107 ? -3.269 7.583 21.209 1.00 45.75 107 SER A N 1
ATOM 843 C CA . SER A 1 107 ? -2.544 8.035 22.404 1.00 45.75 107 SER A CA 1
ATOM 844 C C . SER A 1 107 ? -1.101 7.517 22.390 1.00 45.75 107 SER A C 1
ATOM 846 O O . SER A 1 107 ? -0.731 6.575 23.092 1.00 45.75 107 SER A O 1
ATOM 848 N N . SER A 1 108 ? -0.267 8.114 21.542 1.00 48.84 108 SER A N 1
ATOM 849 C CA . SER A 1 108 ? 1.180 7.946 21.658 1.00 48.84 108 SER A CA 1
ATOM 850 C C . SER A 1 108 ? 1.611 8.623 22.961 1.00 48.84 108 SER A C 1
ATOM 852 O O . SER A 1 108 ? 1.471 9.840 23.073 1.00 48.84 108 SER A O 1
ATOM 854 N N . ASN A 1 109 ? 2.119 7.865 23.943 1.00 57.16 109 ASN A N 1
ATOM 855 C CA . ASN A 1 109 ? 2.758 8.449 25.130 1.00 57.16 109 ASN A CA 1
ATOM 856 C C . ASN A 1 109 ? 3.761 9.523 24.676 1.00 57.16 109 ASN A C 1
ATOM 858 O O . ASN A 1 109 ? 4.459 9.321 23.682 1.00 57.16 109 ASN A O 1
ATOM 862 N N . VAL A 1 110 ? 3.855 10.652 25.383 1.00 56.75 110 VAL A N 1
ATOM 863 C CA . VAL A 1 110 ? 4.753 11.771 25.018 1.00 56.75 110 VAL A CA 1
ATOM 864 C C . VAL A 1 110 ? 6.188 11.284 24.764 1.00 56.75 110 VAL A C 1
ATOM 866 O O . VAL A 1 110 ? 6.820 11.697 23.794 1.00 56.75 110 VAL A O 1
ATOM 869 N N . LEU A 1 111 ? 6.650 10.310 25.554 1.00 48.97 111 LEU A N 1
ATOM 870 C CA . LEU A 1 111 ? 7.934 9.630 25.372 1.00 48.97 111 LEU A CA 1
ATOM 871 C C . LEU A 1 111 ? 8.043 8.882 24.029 1.00 48.97 111 LEU A C 1
ATOM 873 O O . LEU A 1 111 ? 9.047 9.001 23.337 1.00 48.97 111 LEU A O 1
ATOM 877 N N . ILE A 1 112 ? 7.000 8.158 23.617 1.00 62.53 112 ILE A N 1
ATOM 878 C CA . ILE A 1 112 ? 6.945 7.479 22.311 1.00 62.53 112 ILE A CA 1
ATOM 879 C C . ILE A 1 112 ? 6.948 8.508 21.176 1.00 62.53 112 ILE A C 1
ATOM 881 O O . ILE A 1 112 ? 7.617 8.317 20.163 1.00 62.53 112 ILE A O 1
ATOM 885 N N . ARG A 1 113 ? 6.244 9.634 21.342 1.00 63.81 113 ARG A N 1
ATOM 886 C CA . ARG A 1 113 ? 6.239 10.720 20.354 1.00 63.81 113 ARG A CA 1
ATOM 887 C C . ARG A 1 113 ? 7.637 11.320 20.178 1.00 63.81 113 ARG A C 1
ATOM 889 O O . ARG A 1 113 ? 8.043 11.520 19.033 1.00 63.81 113 ARG A O 1
ATOM 896 N N . LEU A 1 114 ? 8.371 11.532 21.271 1.00 62.78 114 LEU A N 1
ATOM 897 C CA . LEU A 1 114 ? 9.757 12.006 21.256 1.00 62.78 114 LEU A CA 1
ATOM 898 C C . LEU A 1 114 ? 10.692 10.995 20.573 1.00 62.78 114 LEU A C 1
ATOM 900 O O . LEU A 1 114 ? 11.391 11.348 19.626 1.00 62.78 114 LEU A O 1
ATOM 904 N N . LEU A 1 115 ? 10.629 9.721 20.971 1.00 68.50 115 LEU A N 1
ATOM 905 C CA . LEU A 1 115 ? 11.428 8.642 20.375 1.00 68.50 115 LEU A CA 1
ATOM 906 C C . LEU A 1 115 ? 11.089 8.379 18.899 1.00 68.50 115 LEU A C 1
ATOM 908 O O . LEU A 1 115 ? 11.911 7.838 18.167 1.00 68.50 115 LEU A O 1
ATOM 912 N N . SER A 1 116 ? 9.903 8.785 18.434 1.00 69.75 116 SER A N 1
ATOM 913 C CA . SER A 1 116 ? 9.511 8.661 17.027 1.00 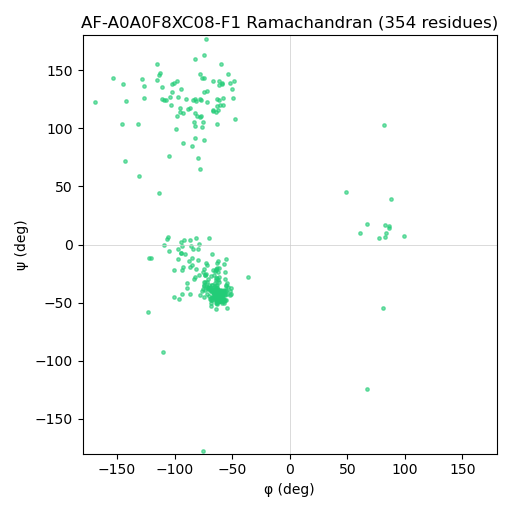69.75 116 SER A CA 1
ATOM 914 C C . SER A 1 116 ? 10.088 9.747 16.116 1.00 69.75 116 SER A C 1
ATOM 916 O O . SER A 1 116 ? 10.017 9.603 14.894 1.00 69.75 116 SER A O 1
ATOM 918 N N . MET A 1 117 ? 10.642 10.839 16.661 1.00 67.38 117 MET A N 1
ATOM 919 C CA . MET A 1 117 ? 11.161 11.949 15.851 1.00 67.38 117 MET A CA 1
ATOM 920 C C . MET A 1 117 ? 12.320 11.533 14.930 1.00 67.38 117 MET A C 1
ATOM 922 O O . MET A 1 117 ? 12.224 11.823 13.735 1.00 67.38 117 MET A O 1
ATOM 926 N N . PRO A 1 118 ? 13.346 10.787 15.394 1.00 72.00 118 PRO A N 1
ATOM 927 C CA . PRO A 1 118 ? 14.400 10.285 14.513 1.00 72.00 118 PRO A CA 1
ATOM 928 C C . PRO A 1 118 ? 13.852 9.361 13.422 1.00 72.00 118 PRO A C 1
ATOM 930 O O . PRO A 1 118 ? 14.214 9.491 12.258 1.00 72.00 118 PRO A O 1
ATOM 933 N N . ALA A 1 119 ? 12.912 8.476 13.766 1.00 68.31 119 ALA A N 1
ATOM 934 C CA . ALA A 1 119 ? 12.297 7.569 12.801 1.00 68.31 119 ALA A CA 1
ATOM 935 C C . ALA A 1 119 ? 11.470 8.311 11.737 1.00 68.31 119 ALA A C 1
ATOM 937 O O . ALA A 1 119 ? 11.472 7.922 10.570 1.00 68.31 119 ALA A O 1
ATOM 938 N N . ARG A 1 120 ? 10.770 9.387 12.118 1.00 63.94 120 ARG A N 1
ATOM 939 C CA . ARG A 1 120 ? 10.049 10.263 11.181 1.00 63.94 120 ARG A CA 1
ATOM 940 C C . ARG A 1 120 ? 11.014 11.015 10.270 1.00 63.94 120 ARG A C 1
ATOM 942 O O . ARG A 1 120 ? 10.779 11.041 9.067 1.00 63.94 120 ARG A O 1
ATOM 949 N N . ALA A 1 121 ? 12.091 11.571 10.824 1.00 65.62 121 ALA A N 1
ATOM 950 C CA . ALA A 1 121 ? 13.122 12.256 10.051 1.00 65.62 121 ALA A CA 1
ATOM 951 C C . ALA A 1 121 ? 13.798 11.305 9.052 1.00 65.62 121 ALA A C 1
ATOM 953 O O . ALA A 1 121 ? 13.916 11.646 7.881 1.00 65.62 121 ALA A O 1
ATOM 954 N N . LEU A 1 122 ? 14.138 10.082 9.472 1.00 67.94 122 LEU A N 1
ATOM 955 C CA . LEU A 1 122 ? 14.707 9.053 8.599 1.00 67.94 122 LEU A CA 1
ATOM 956 C C . LEU A 1 122 ? 13.743 8.662 7.471 1.00 67.94 122 LEU A C 1
ATOM 958 O O . LEU A 1 122 ? 14.161 8.557 6.324 1.00 67.94 122 LEU A O 1
ATOM 962 N N . ARG A 1 123 ? 12.450 8.471 7.772 1.00 65.69 123 ARG A N 1
ATOM 963 C CA . ARG A 1 123 ? 11.440 8.160 6.748 1.00 65.69 123 ARG A CA 1
ATOM 964 C C . ARG A 1 123 ? 11.311 9.283 5.728 1.00 65.69 123 ARG A C 1
ATOM 966 O O . ARG A 1 123 ? 11.376 9.016 4.539 1.00 65.69 123 ARG A O 1
ATOM 973 N N . LEU A 1 124 ? 11.190 10.526 6.193 1.00 63.53 124 LEU A N 1
ATOM 974 C CA . LEU A 1 124 ? 11.122 11.695 5.315 1.00 63.53 124 LEU A CA 1
ATOM 975 C C . LEU A 1 124 ? 12.407 11.858 4.494 1.00 63.53 124 LEU A C 1
ATOM 977 O O . LEU A 1 124 ? 12.333 12.117 3.300 1.00 63.53 124 LEU A O 1
ATOM 981 N N . GLY A 1 125 ? 13.577 11.649 5.097 1.00 60.66 125 GLY A N 1
ATOM 982 C CA . GLY A 1 125 ? 14.856 11.748 4.399 1.00 60.66 125 GLY A CA 1
ATOM 983 C C . GLY A 1 125 ? 15.038 10.675 3.329 1.00 60.66 125 GLY A C 1
ATOM 984 O O . GLY A 1 125 ? 15.467 10.982 2.222 1.00 60.66 125 GLY A O 1
ATOM 985 N N . ALA A 1 126 ? 14.649 9.436 3.628 1.00 60.56 126 ALA A N 1
ATOM 986 C CA . ALA A 1 126 ? 14.790 8.311 2.712 1.00 60.56 126 ALA A CA 1
ATOM 987 C C . ALA A 1 126 ? 13.789 8.336 1.545 1.00 60.56 126 ALA A C 1
ATOM 989 O O . ALA A 1 126 ? 14.087 7.758 0.504 1.00 60.56 126 ALA A O 1
ATOM 990 N N . THR A 1 127 ? 12.616 8.968 1.703 1.00 57.50 127 THR A N 1
ATOM 991 C CA . THR A 1 127 ? 11.540 8.906 0.695 1.00 57.50 127 THR A CA 1
ATOM 992 C C . THR A 1 127 ? 11.101 10.252 0.115 1.00 57.50 127 THR A C 1
ATOM 994 O O . THR A 1 127 ? 10.351 10.252 -0.854 1.00 57.50 127 THR A O 1
ATOM 997 N N . ALA A 1 128 ? 11.499 11.398 0.680 1.00 53.25 128 ALA A N 1
ATOM 998 C CA . ALA A 1 128 ? 10.960 12.706 0.274 1.00 53.25 128 ALA A CA 1
ATOM 999 C C . ALA A 1 128 ? 12.003 13.731 -0.209 1.00 53.25 128 ALA A C 1
ATOM 1001 O O . ALA A 1 128 ? 11.600 14.752 -0.759 1.00 53.25 128 ALA A O 1
ATOM 1002 N N . LEU A 1 129 ? 13.312 13.504 -0.020 1.00 52.31 129 LEU A N 1
ATOM 1003 C CA . LEU A 1 129 ? 14.331 14.549 -0.249 1.00 52.31 129 LEU A CA 1
ATOM 1004 C C . LEU A 1 129 ? 15.165 14.406 -1.537 1.00 52.31 129 LEU A C 1
ATOM 1006 O O . LEU A 1 129 ? 15.926 15.315 -1.855 1.00 52.31 129 LEU A O 1
ATOM 1010 N N . GLY A 1 130 ? 15.021 13.319 -2.302 1.00 55.00 130 GLY A N 1
ATOM 1011 C CA . GLY A 1 130 ? 15.766 13.111 -3.551 1.00 55.00 130 GLY A CA 1
ATOM 1012 C C . GLY A 1 130 ? 14.879 13.231 -4.799 1.00 55.00 130 GLY A C 1
ATOM 1013 O O . GLY A 1 130 ? 13.928 12.454 -4.913 1.00 55.00 130 GLY A O 1
ATOM 1014 N N . PRO A 1 131 ? 15.191 14.097 -5.786 1.00 52.56 131 PRO A N 1
ATOM 1015 C CA . PRO A 1 131 ? 14.500 14.123 -7.087 1.00 52.56 131 PRO A CA 1
ATOM 1016 C C . PRO A 1 131 ? 14.515 12.758 -7.793 1.00 52.56 131 PRO A C 1
ATOM 1018 O O . PRO A 1 131 ? 13.557 12.349 -8.443 1.00 52.56 131 PRO A O 1
ATOM 1021 N N . GLU A 1 132 ? 15.591 12.002 -7.593 1.00 57.19 132 GLU A N 1
ATOM 1022 C CA . GLU A 1 132 ? 15.749 10.631 -8.073 1.00 57.19 132 GLU A CA 1
ATOM 1023 C C . GLU A 1 132 ? 14.752 9.636 -7.460 1.00 57.19 132 GLU A C 1
ATOM 1025 O O . GLU A 1 132 ? 14.366 8.671 -8.122 1.00 57.19 132 GLU A O 1
ATOM 1030 N N . PHE A 1 133 ? 14.287 9.870 -6.229 1.00 56.00 133 PHE A N 1
ATOM 1031 C CA . PHE A 1 133 ? 13.306 9.014 -5.561 1.00 56.00 133 PHE A CA 1
ATOM 1032 C C . PHE A 1 133 ? 11.919 9.161 -6.196 1.00 56.00 133 PHE A C 1
ATOM 1034 O O . PHE A 1 133 ? 11.222 8.171 -6.400 1.00 56.00 133 PHE A O 1
ATOM 1041 N N . VAL A 1 134 ? 11.556 10.382 -6.596 1.00 54.88 134 VAL A N 1
ATOM 1042 C CA . VAL A 1 134 ? 10.260 10.709 -7.212 1.00 54.88 134 VAL A CA 1
ATOM 1043 C C . VAL A 1 134 ? 10.043 9.961 -8.531 1.00 54.88 134 VAL A C 1
ATOM 1045 O O . VAL A 1 134 ? 8.917 9.593 -8.846 1.00 54.88 134 VAL A O 1
ATOM 1048 N N . ILE A 1 135 ? 11.113 9.689 -9.282 1.00 60.91 135 ILE A N 1
ATOM 1049 C CA . ILE A 1 135 ? 11.044 8.989 -10.575 1.00 60.91 135 ILE A CA 1
ATOM 1050 C C . ILE A 1 135 ? 11.267 7.482 -10.409 1.00 60.91 135 ILE A C 1
ATOM 1052 O O . ILE A 1 135 ? 10.569 6.669 -11.018 1.00 60.91 135 ILE A O 1
ATOM 1056 N N . ARG A 1 136 ? 12.235 7.080 -9.576 1.00 66.50 136 ARG A N 1
ATOM 1057 C CA . ARG A 1 136 ? 12.583 5.662 -9.410 1.00 66.50 136 ARG A CA 1
ATOM 1058 C C . ARG A 1 136 ? 11.542 4.898 -8.596 1.00 66.50 136 ARG A C 1
ATOM 1060 O O . ARG A 1 136 ? 11.290 3.732 -8.898 1.00 66.50 136 ARG A O 1
ATOM 1067 N N . ASN A 1 137 ? 10.937 5.528 -7.588 1.00 69.56 137 ASN A N 1
ATOM 1068 C CA . ASN A 1 137 ? 9.995 4.850 -6.703 1.00 69.56 137 ASN A CA 1
ATOM 1069 C C . ASN A 1 137 ? 8.722 4.385 -7.440 1.00 69.56 137 ASN A C 1
ATOM 1071 O O . ASN A 1 137 ? 8.396 3.206 -7.326 1.00 69.56 137 ASN A O 1
ATOM 1075 N N . PRO A 1 138 ? 8.081 5.196 -8.306 1.00 70.25 138 PRO A N 1
ATOM 1076 C CA . PRO A 1 138 ? 6.940 4.732 -9.094 1.00 70.25 138 PRO A CA 1
ATOM 1077 C C . PRO A 1 138 ? 7.214 3.531 -9.991 1.00 70.25 138 PRO A C 1
ATOM 1079 O O . PRO A 1 138 ? 6.393 2.614 -10.094 1.00 70.25 138 PRO A O 1
ATOM 1082 N N . LEU A 1 139 ? 8.389 3.511 -10.625 1.00 71.88 139 LEU A N 1
ATOM 1083 C CA . LEU A 1 139 ? 8.804 2.392 -11.461 1.00 71.88 139 LEU A CA 1
ATOM 1084 C C . LEU A 1 139 ? 9.022 1.133 -10.615 1.00 71.88 139 LEU A C 1
ATOM 1086 O O . LEU A 1 139 ? 8.535 0.059 -10.968 1.00 71.88 139 LEU A O 1
ATOM 1090 N N . ARG A 1 140 ? 9.702 1.269 -9.471 1.00 76.56 140 ARG A N 1
ATOM 1091 C CA . ARG A 1 140 ? 9.903 0.173 -8.517 1.00 76.56 140 ARG A CA 1
ATOM 1092 C C . ARG A 1 140 ? 8.574 -0.372 -7.994 1.00 76.56 140 ARG A C 1
ATOM 1094 O O . ARG A 1 140 ? 8.407 -1.591 -7.945 1.00 76.56 140 ARG A O 1
ATOM 1101 N N . ASP A 1 141 ? 7.638 0.494 -7.624 1.00 76.75 141 ASP A N 1
ATOM 1102 C CA . ASP A 1 141 ? 6.331 0.106 -7.085 1.00 76.75 141 ASP A CA 1
ATOM 1103 C C . ASP A 1 141 ? 5.496 -0.623 -8.138 1.00 76.75 141 ASP A C 1
ATOM 1105 O O . ASP A 1 141 ? 4.915 -1.669 -7.860 1.00 76.75 141 ASP A O 1
ATOM 1109 N N . THR A 1 142 ? 5.533 -0.141 -9.379 1.00 82.94 142 THR A N 1
ATOM 1110 C CA . THR A 1 142 ? 4.888 -0.782 -10.529 1.00 82.94 142 THR A CA 1
ATOM 1111 C C . THR A 1 142 ? 5.460 -2.184 -10.800 1.00 82.94 142 THR A C 1
ATOM 1113 O O . THR A 1 142 ? 4.712 -3.128 -11.064 1.00 82.94 142 THR A O 1
ATOM 1116 N N . MET A 1 143 ? 6.782 -2.357 -10.707 1.00 82.94 143 MET A N 1
ATOM 1117 C CA . MET A 1 143 ? 7.424 -3.671 -10.867 1.00 82.94 143 MET A CA 1
ATOM 1118 C C . MET A 1 143 ? 7.151 -4.598 -9.680 1.00 82.94 143 MET A C 1
ATOM 1120 O O . MET A 1 143 ? 6.927 -5.797 -9.856 1.00 82.94 143 MET A O 1
ATOM 1124 N N . THR A 1 144 ? 7.101 -4.042 -8.471 1.00 83.38 144 THR A N 1
ATOM 1125 C CA . THR A 1 144 ? 6.693 -4.770 -7.264 1.00 83.38 144 THR A CA 1
ATOM 1126 C C . THR A 1 144 ? 5.260 -5.276 -7.416 1.00 83.38 144 THR A C 1
ATOM 1128 O O . THR A 1 144 ? 5.000 -6.454 -7.166 1.00 83.38 144 THR A O 1
ATOM 1131 N N . ALA A 1 145 ? 4.363 -4.433 -7.932 1.00 85.75 145 ALA A N 1
ATOM 1132 C CA . ALA A 1 145 ? 2.983 -4.793 -8.210 1.00 85.75 145 ALA A CA 1
ATOM 1133 C C . ALA A 1 145 ? 2.866 -5.916 -9.245 1.00 85.75 145 ALA A C 1
ATOM 1135 O O . ALA A 1 145 ? 2.137 -6.880 -9.022 1.00 85.75 145 ALA A O 1
ATOM 1136 N N . PHE A 1 146 ? 3.648 -5.876 -10.326 1.00 88.94 146 PHE A N 1
ATOM 1137 C CA . PHE A 1 146 ? 3.717 -6.979 -11.292 1.00 88.94 146 PHE A CA 1
ATOM 1138 C C . PHE A 1 146 ? 4.111 -8.308 -10.644 1.00 88.94 146 PHE A C 1
ATOM 1140 O O . PHE A 1 146 ? 3.432 -9.324 -10.838 1.00 88.94 146 PHE A O 1
ATOM 1147 N N . MET A 1 147 ? 5.168 -8.303 -9.828 1.00 85.75 147 MET A N 1
ATOM 1148 C CA . MET A 1 147 ? 5.639 -9.502 -9.134 1.00 85.75 147 MET A CA 1
ATOM 1149 C C . MET A 1 147 ? 4.569 -10.056 -8.187 1.00 85.75 147 MET A C 1
ATOM 1151 O O . MET A 1 147 ? 4.238 -11.243 -8.248 1.00 85.75 147 MET A O 1
ATOM 1155 N N . GLN A 1 148 ? 3.980 -9.193 -7.360 1.00 87.81 148 GLN A N 1
ATOM 1156 C CA . GLN A 1 148 ? 3.091 -9.594 -6.270 1.00 87.81 148 GLN A CA 1
ATOM 1157 C C . GLN A 1 148 ? 1.611 -9.742 -6.657 1.00 87.81 148 GLN A C 1
ATOM 1159 O O . GLN A 1 148 ? 0.842 -10.331 -5.892 1.00 87.81 148 GLN A O 1
ATOM 1164 N N . SER A 1 149 ? 1.203 -9.236 -7.822 1.00 89.62 149 SER A N 1
ATOM 1165 C CA . SER A 1 149 ? -0.184 -9.288 -8.290 1.00 89.62 149 SER A CA 1
ATOM 1166 C C . SER A 1 149 ? -0.691 -10.715 -8.454 1.00 89.62 149 SER A C 1
ATOM 1168 O O . SER A 1 149 ? -0.011 -11.586 -9.013 1.00 89.62 149 SER A O 1
ATOM 1170 N N . ARG A 1 150 ? -1.932 -10.931 -8.014 1.00 85.88 150 ARG A N 1
ATOM 1171 C CA . ARG A 1 150 ? -2.655 -12.198 -8.204 1.00 85.88 150 ARG A CA 1
ATOM 1172 C C . ARG A 1 150 ? -3.504 -12.198 -9.472 1.00 85.88 150 ARG A C 1
ATOM 1174 O O . ARG A 1 150 ? -3.836 -13.273 -9.959 1.00 85.88 150 ARG A O 1
ATOM 1181 N N . TYR A 1 151 ? -3.812 -11.020 -10.013 1.00 88.94 151 TYR A N 1
ATOM 1182 C CA . TYR A 1 151 ? -4.714 -10.846 -11.156 1.00 88.94 151 TYR A CA 1
ATOM 1183 C C . TYR A 1 151 ? -3.995 -10.484 -12.464 1.00 88.94 151 TYR A C 1
ATOM 1185 O O . TYR A 1 151 ? -4.643 -10.269 -13.484 1.00 88.94 151 TYR A O 1
ATOM 1193 N N . GLY A 1 152 ? -2.659 -10.468 -12.462 1.00 86.44 152 GLY A N 1
ATOM 1194 C CA . GLY A 1 152 ? -1.857 -10.294 -13.675 1.00 86.44 152 GLY A CA 1
ATOM 1195 C C . GLY A 1 152 ? -1.578 -8.836 -14.033 1.00 86.44 152 GLY A C 1
ATOM 1196 O O . GLY A 1 152 ? -1.596 -8.493 -15.213 1.00 86.44 152 GLY A O 1
ATOM 1197 N N . PHE A 1 153 ? -1.309 -8.004 -13.024 1.00 90.25 153 PHE A N 1
ATOM 1198 C CA . PHE A 1 153 ? -0.929 -6.599 -13.171 1.00 90.25 153 PHE A CA 1
ATOM 1199 C C . PHE A 1 153 ? 0.192 -6.403 -14.185 1.00 90.25 153 PHE A C 1
ATOM 1201 O O . PHE A 1 153 ? 1.249 -7.014 -14.050 1.00 90.25 153 PHE A O 1
ATOM 1208 N N . LYS A 1 154 ? -0.012 -5.530 -15.172 1.00 88.62 154 LYS A N 1
ATOM 1209 C CA . LYS A 1 154 ? 0.972 -5.190 -16.202 1.00 88.62 154 LYS A CA 1
ATOM 1210 C C . LYS A 1 154 ? 1.604 -3.830 -15.898 1.00 88.62 154 LYS A C 1
ATOM 1212 O O . LYS A 1 154 ? 0.889 -2.821 -15.896 1.00 88.62 154 LYS A O 1
ATOM 1217 N N . PRO A 1 155 ? 2.938 -3.775 -15.716 1.00 85.19 155 PRO A N 1
ATOM 1218 C CA . PRO A 1 155 ? 3.663 -2.531 -15.528 1.00 85.19 155 PRO A CA 1
ATOM 1219 C C . PRO A 1 155 ? 3.321 -1.483 -16.583 1.00 85.19 155 PRO A C 1
ATOM 1221 O O . PRO A 1 155 ? 3.288 -1.781 -17.776 1.00 85.19 155 PRO A O 1
ATOM 1224 N N . GLY A 1 156 ? 3.067 -0.249 -16.152 1.00 80.62 156 GLY A N 1
ATOM 1225 C CA . GLY A 1 156 ? 2.763 0.871 -17.040 1.00 80.62 156 GLY A CA 1
ATOM 1226 C C . GLY A 1 156 ? 1.307 0.902 -17.500 1.00 80.62 156 GLY A C 1
ATOM 1227 O O . GLY A 1 156 ? 0.638 1.898 -17.261 1.00 80.62 156 GLY A O 1
ATOM 1228 N N . VAL A 1 157 ? 0.779 -0.173 -18.098 1.00 84.12 157 VAL A N 1
ATOM 1229 C CA . VAL A 1 157 ? -0.607 -0.197 -18.613 1.00 84.12 157 VAL A CA 1
ATOM 1230 C C . VAL A 1 157 ? -1.622 -0.046 -17.483 1.00 84.12 157 VAL A C 1
ATOM 1232 O O . VAL A 1 157 ? -2.455 0.862 -17.516 1.00 84.12 157 VAL A O 1
ATOM 1235 N N . ASP A 1 158 ? -1.548 -0.915 -16.476 1.00 86.62 158 ASP A N 1
ATOM 1236 C CA . ASP A 1 158 ? -2.532 -0.914 -15.393 1.00 86.62 158 ASP A CA 1
ATOM 1237 C C . ASP A 1 158 ? -2.253 0.205 -14.382 1.00 86.62 158 ASP A C 1
ATOM 1239 O O . ASP A 1 158 ? -3.193 0.761 -13.819 1.00 86.62 158 ASP A O 1
ATOM 1243 N N . THR A 1 159 ? -0.994 0.644 -14.249 1.00 83.81 159 THR A N 1
ATOM 1244 C CA . THR A 1 159 ? -0.641 1.875 -13.523 1.00 83.81 159 THR A CA 1
ATOM 1245 C C . THR A 1 159 ? -1.284 3.102 -14.168 1.00 83.81 159 THR A C 1
ATOM 1247 O O . THR A 1 159 ? -1.908 3.900 -13.479 1.00 83.81 159 THR A O 1
ATOM 1250 N N . VAL A 1 160 ? -1.179 3.265 -15.493 1.00 79.56 160 VAL A N 1
ATOM 1251 C CA . VAL A 1 160 ? -1.768 4.410 -16.207 1.00 79.56 160 VAL A CA 1
ATOM 1252 C C . VAL A 1 160 ? -3.293 4.369 -16.132 1.00 79.56 160 VAL A C 1
ATOM 1254 O O . VAL A 1 160 ? -3.916 5.397 -15.875 1.00 79.56 160 VAL A O 1
ATOM 1257 N N . ARG A 1 161 ? -3.913 3.193 -16.284 1.00 84.31 161 ARG A N 1
ATOM 1258 C CA . ARG A 1 161 ? -5.364 3.035 -16.083 1.00 84.31 161 ARG A CA 1
ATOM 1259 C C . ARG A 1 161 ? -5.783 3.411 -14.666 1.00 84.31 161 ARG A C 1
ATOM 1261 O O . ARG A 1 161 ? -6.702 4.209 -14.503 1.00 84.31 161 ARG A O 1
ATOM 1268 N N . GLY A 1 162 ? -5.084 2.902 -13.654 1.00 84.12 162 GLY A N 1
ATOM 1269 C CA . GLY A 1 162 ? -5.325 3.257 -12.259 1.00 84.12 162 GLY A CA 1
ATOM 1270 C C . GLY A 1 162 ? -5.142 4.752 -11.999 1.00 84.12 162 GLY A C 1
ATOM 1271 O O . GLY A 1 162 ? -5.974 5.363 -11.336 1.00 84.12 162 GLY A O 1
ATOM 1272 N N . LEU A 1 163 ? -4.131 5.386 -12.595 1.00 81.69 163 LEU A N 1
ATOM 1273 C CA . LEU A 1 163 ? -3.957 6.837 -12.536 1.00 81.69 163 LEU A CA 1
ATOM 1274 C C . LEU A 1 163 ? -5.154 7.572 -13.156 1.00 81.69 163 LEU A C 1
ATOM 1276 O O . LEU A 1 163 ? -5.676 8.505 -12.550 1.00 81.69 163 LEU A O 1
ATOM 1280 N N . PHE A 1 164 ? -5.638 7.139 -14.322 1.00 76.31 164 PHE A N 1
ATOM 1281 C CA . PHE A 1 164 ? -6.828 7.726 -14.940 1.00 76.31 164 PHE A CA 1
ATOM 1282 C C . PHE A 1 164 ? -8.070 7.590 -14.057 1.00 76.31 164 PHE A C 1
ATOM 1284 O O . PHE A 1 164 ? -8.806 8.564 -13.921 1.00 76.31 164 PHE A O 1
ATOM 1291 N N . HIS A 1 165 ? -8.293 6.431 -13.432 1.00 81.94 165 HIS A N 1
ATOM 1292 C CA . HIS A 1 165 ? -9.394 6.232 -12.485 1.00 81.94 165 HIS A CA 1
ATOM 1293 C C . HIS A 1 165 ? -9.257 7.152 -11.258 1.00 81.94 165 HIS A C 1
ATOM 1295 O O . HIS A 1 165 ? -10.231 7.774 -10.834 1.00 81.94 165 HIS A O 1
ATOM 1301 N N . ALA A 1 166 ? -8.039 7.322 -10.733 1.00 77.31 166 ALA A N 1
ATOM 1302 C CA . ALA A 1 166 ? -7.764 8.213 -9.608 1.00 77.31 166 ALA A CA 1
ATOM 1303 C C . ALA A 1 166 ? -7.985 9.696 -9.956 1.00 77.31 166 ALA A C 1
ATOM 1305 O O . ALA A 1 166 ? -8.558 10.437 -9.154 1.00 77.31 166 ALA A O 1
ATOM 1306 N N . LEU A 1 167 ? -7.578 10.117 -11.158 1.00 70.44 167 LEU A N 1
ATOM 1307 C CA . LEU A 1 167 ? -7.767 11.477 -11.669 1.00 70.44 167 LEU A CA 1
ATOM 1308 C C . LEU A 1 167 ? -9.237 11.775 -11.981 1.00 70.44 167 LEU A C 1
ATOM 1310 O O . LEU A 1 167 ? -9.740 12.837 -11.622 1.00 70.44 167 LEU A O 1
ATOM 1314 N N . LYS A 1 168 ? -9.934 10.838 -12.635 1.00 73.94 168 LYS A N 1
ATOM 1315 C CA . LYS A 1 168 ? -11.348 10.989 -13.009 1.00 73.94 168 LYS A CA 1
ATOM 1316 C C . LYS A 1 168 ? -12.299 10.834 -11.827 1.00 73.94 168 LYS A C 1
ATOM 1318 O O . LYS A 1 168 ? -13.424 11.314 -11.919 1.00 73.94 168 LYS A O 1
ATOM 1323 N N . ARG A 1 169 ? -11.865 10.186 -10.737 1.00 73.31 169 ARG A N 1
ATOM 1324 C CA . ARG A 1 169 ? -12.695 9.869 -9.561 1.00 73.31 169 ARG A CA 1
ATOM 1325 C C . ARG A 1 169 ? -14.019 9.219 -9.959 1.00 73.31 169 ARG A C 1
ATOM 1327 O O . ARG A 1 169 ? -15.087 9.619 -9.498 1.00 73.31 169 ARG A O 1
ATOM 1334 N N . ASP A 1 170 ? -13.943 8.257 -10.863 1.00 81.50 170 ASP A N 1
ATOM 1335 C CA . ASP A 1 170 ? -15.121 7.557 -11.348 1.00 81.50 170 ASP A CA 1
ATOM 1336 C C . ASP A 1 170 ? -15.654 6.548 -10.321 1.00 81.50 170 ASP A C 1
ATOM 1338 O O . ASP A 1 170 ? -15.154 6.422 -9.199 1.00 81.50 170 ASP A O 1
ATOM 1342 N N . ASN A 1 171 ? -16.709 5.828 -10.697 1.00 88.50 171 ASN A N 1
ATOM 1343 C CA . ASN A 1 171 ? -17.348 4.861 -9.810 1.00 88.50 171 ASN A CA 1
ATOM 1344 C C . ASN A 1 171 ? -16.356 3.816 -9.284 1.00 88.50 171 ASN A C 1
ATOM 1346 O O . ASN A 1 171 ? -16.447 3.450 -8.117 1.00 88.50 171 ASN A O 1
ATOM 1350 N N . LEU A 1 172 ? -15.376 3.395 -10.093 1.00 87.44 172 LEU A N 1
ATOM 1351 C CA . LEU A 1 172 ? -14.369 2.416 -9.685 1.00 87.44 172 LEU A CA 1
ATOM 1352 C C . LEU A 1 172 ? -13.451 2.974 -8.586 1.00 87.44 172 LEU A C 1
ATOM 1354 O O . LEU A 1 172 ? -13.150 2.273 -7.622 1.00 87.44 172 LEU A O 1
ATOM 1358 N N . TYR A 1 173 ? -13.052 4.247 -8.682 1.00 84.81 173 TYR A N 1
ATOM 1359 C CA . TYR A 1 173 ? -12.303 4.929 -7.621 1.00 84.81 173 TYR A CA 1
ATOM 1360 C C . TYR A 1 173 ? -13.082 4.987 -6.304 1.00 84.81 173 TYR A C 1
ATOM 1362 O O . TYR A 1 173 ? -12.538 4.676 -5.241 1.00 84.81 173 TYR A O 1
ATOM 1370 N N . TRP A 1 174 ? -14.360 5.368 -6.353 1.00 83.62 174 TRP A N 1
ATOM 1371 C CA . TRP A 1 174 ? -15.187 5.456 -5.147 1.00 83.62 174 TRP A CA 1
ATOM 1372 C C . TRP A 1 174 ? -15.520 4.085 -4.559 1.00 83.62 174 TRP A C 1
ATOM 1374 O O . TRP A 1 174 ? -15.533 3.938 -3.338 1.00 83.62 174 TRP A O 1
ATOM 1384 N N . GLU A 1 175 ? -15.713 3.070 -5.400 1.00 87.00 175 GLU A N 1
ATOM 1385 C CA . GLU A 1 175 ? -15.899 1.681 -4.980 1.00 87.00 175 GLU A CA 1
ATOM 1386 C C . GLU A 1 175 ? -14.632 1.131 -4.307 1.00 87.00 175 GLU A C 1
ATOM 1388 O O . GLU A 1 175 ? -14.709 0.555 -3.220 1.00 87.00 175 GLU A O 1
ATOM 1393 N N . TRP A 1 176 ? -13.452 1.384 -4.886 1.00 86.88 176 TRP A N 1
ATOM 1394 C CA . TRP A 1 176 ? -12.154 1.051 -4.290 1.00 86.88 176 TRP A CA 1
ATOM 1395 C C . TRP A 1 176 ? -11.962 1.711 -2.924 1.00 86.88 176 TRP A C 1
ATOM 1397 O O . TRP A 1 176 ? -11.540 1.052 -1.966 1.00 86.88 176 TRP A O 1
ATOM 1407 N N . LYS A 1 177 ? -12.329 2.992 -2.799 1.00 82.12 177 LYS A N 1
ATOM 1408 C CA . LYS A 1 177 ? -12.318 3.696 -1.512 1.00 82.12 177 LYS A CA 1
ATOM 1409 C C . LYS A 1 177 ? -13.277 3.076 -0.507 1.00 82.12 177 LYS A C 1
ATOM 1411 O O . LYS A 1 177 ? -12.870 2.791 0.615 1.00 82.12 177 LYS A O 1
ATOM 1416 N N . ALA A 1 178 ? -14.520 2.821 -0.907 1.00 79.62 178 ALA A N 1
ATOM 1417 C CA . ALA A 1 178 ? -15.535 2.217 -0.046 1.00 79.62 178 ALA A CA 1
ATOM 1418 C C . ALA A 1 178 ? -15.164 0.792 0.406 1.00 79.62 178 ALA A C 1
ATOM 1420 O O . ALA A 1 178 ? -15.554 0.367 1.498 1.00 79.62 178 ALA A O 1
ATOM 1421 N N . ALA A 1 179 ? -14.388 0.082 -0.418 1.00 81.00 179 ALA A N 1
ATOM 1422 C CA . ALA A 1 179 ? -13.806 -1.223 -0.130 1.00 81.00 179 ALA A CA 1
ATOM 1423 C C . ALA A 1 179 ? -12.557 -1.170 0.774 1.00 81.00 179 ALA A C 1
ATOM 1425 O O . ALA A 1 179 ? -11.984 -2.216 1.081 1.00 81.00 179 ALA A O 1
ATOM 1426 N N . GLY A 1 180 ? -12.126 0.019 1.208 1.00 74.94 180 GLY A N 1
ATOM 1427 C CA . GLY A 1 180 ? -11.000 0.200 2.123 1.00 74.94 180 GLY A CA 1
ATOM 1428 C C . GLY A 1 180 ? -9.627 0.176 1.451 1.00 74.94 180 GLY A C 1
ATOM 1429 O O . GLY A 1 180 ? -8.621 0.028 2.141 1.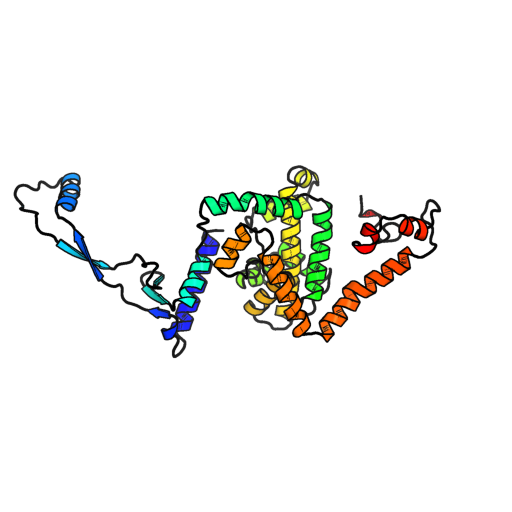00 74.94 180 GLY A O 1
ATOM 1430 N N . GLY A 1 181 ? -9.549 0.332 0.127 1.00 74.25 181 GLY A N 1
ATOM 1431 C CA . GLY A 1 181 ? -8.287 0.304 -0.614 1.00 74.25 181 GLY A CA 1
ATOM 1432 C C . GLY A 1 181 ? -7.324 1.467 -0.317 1.00 74.25 181 GLY A C 1
ATOM 1433 O O . GLY A 1 181 ? -6.117 1.323 -0.502 1.00 74.25 181 GLY A O 1
ATOM 1434 N N . GLU A 1 182 ? -7.842 2.588 0.201 1.00 68.19 182 GLU A N 1
ATOM 1435 C CA . GLU A 1 182 ? -7.082 3.800 0.573 1.00 68.19 182 GLU A CA 1
ATOM 1436 C C . GLU A 1 182 ? -6.287 3.632 1.888 1.00 68.19 182 GLU A C 1
ATOM 1438 O O . GLU A 1 182 ? -5.269 4.290 2.085 1.00 68.19 182 GLU A O 1
ATOM 1443 N N . HIS A 1 183 ? -6.694 2.712 2.772 1.00 58.91 183 HIS A N 1
ATOM 1444 C CA . HIS A 1 183 ? -6.206 2.621 4.160 1.00 58.91 183 HIS A CA 1
ATOM 1445 C C . HIS A 1 183 ? -4.738 2.214 4.332 1.00 58.91 183 HIS A C 1
ATOM 1447 O O . HIS A 1 183 ? -4.223 2.253 5.446 1.00 58.91 183 HIS A O 1
ATOM 1453 N N . ALA A 1 184 ? -4.061 1.815 3.258 1.00 49.12 184 ALA A N 1
ATOM 1454 C CA . ALA A 1 184 ? -2.662 1.414 3.305 1.00 49.12 184 ALA A CA 1
ATOM 1455 C C . ALA A 1 184 ? -1.681 2.556 2.973 1.00 49.12 184 ALA A C 1
ATOM 1457 O O . ALA A 1 184 ? -0.486 2.364 3.152 1.00 49.12 184 ALA A O 1
ATOM 1458 N N . ALA A 1 185 ? -2.129 3.741 2.536 1.00 46.47 185 ALA A N 1
ATOM 1459 C CA . ALA A 1 185 ? -1.239 4.894 2.354 1.00 46.47 185 ALA A CA 1
ATOM 1460 C C . ALA A 1 185 ? -0.986 5.571 3.716 1.00 46.47 185 ALA A C 1
ATOM 1462 O O . ALA A 1 185 ? -1.892 6.139 4.322 1.00 46.47 185 ALA A O 1
ATOM 1463 N N . MET A 1 186 ? 0.242 5.480 4.243 1.00 35.75 186 MET A N 1
ATOM 1464 C CA . MET A 1 186 ? 0.579 5.875 5.625 1.00 35.75 186 MET A CA 1
ATOM 1465 C C . MET A 1 186 ? 0.551 7.402 5.888 1.00 35.75 186 MET A C 1
ATOM 1467 O O . MET A 1 186 ? 0.892 7.843 6.984 1.00 35.75 186 MET A O 1
ATOM 1471 N N . VAL A 1 187 ? 0.127 8.227 4.931 1.00 40.50 187 VAL A N 1
ATOM 1472 C CA . VAL A 1 187 ? -0.130 9.662 5.109 1.00 40.50 187 VAL A CA 1
ATOM 1473 C C . VAL A 1 187 ? -1.312 10.016 4.209 1.00 40.50 187 VAL A C 1
ATOM 1475 O O . VAL A 1 187 ? -1.171 10.071 3.001 1.00 40.50 187 VAL A O 1
ATOM 1478 N N . SER A 1 188 ? -2.506 10.194 4.774 1.00 38.28 188 SER A N 1
ATOM 1479 C CA . SER A 1 188 ? -3.676 10.641 4.011 1.00 38.28 188 SER A CA 1
ATOM 1480 C C . SER A 1 188 ? -3.854 12.146 4.222 1.00 38.28 188 SER A C 1
ATOM 1482 O O . SER A 1 188 ? -4.363 12.566 5.266 1.00 38.28 188 SER A O 1
ATOM 1484 N N . LEU A 1 189 ? -3.397 12.964 3.272 1.00 37.28 189 LEU A N 1
ATOM 1485 C CA . LEU A 1 189 ? -3.679 14.403 3.241 1.00 37.28 189 LEU A CA 1
ATOM 1486 C C . LEU A 1 189 ? -5.048 14.698 2.625 1.00 37.28 189 LEU A C 1
ATOM 1488 O O . LEU A 1 189 ? -5.669 13.854 1.979 1.00 37.28 189 LEU A O 1
ATOM 1492 N N . ASP A 1 190 ? -5.566 15.887 2.922 1.00 43.31 190 ASP A N 1
ATOM 1493 C CA . ASP A 1 190 ? -6.939 16.289 2.627 1.00 43.31 190 ASP A CA 1
ATOM 1494 C C . ASP A 1 190 ? -7.273 16.215 1.129 1.00 43.31 190 ASP A C 1
ATOM 1496 O O . ASP A 1 190 ? -6.482 16.582 0.257 1.00 43.31 190 ASP A O 1
ATOM 1500 N N . ARG A 1 191 ? -8.481 15.721 0.830 1.00 47.03 191 ARG A N 1
ATOM 1501 C CA . ARG A 1 191 ? -8.951 15.381 -0.531 1.00 47.03 191 ARG A CA 1
ATOM 1502 C C . ARG A 1 191 ? -8.990 16.578 -1.490 1.00 47.03 191 ARG A C 1
ATOM 1504 O O . ARG A 1 191 ? -9.026 16.387 -2.709 1.00 47.03 191 ARG A O 1
ATOM 1511 N N . THR A 1 192 ? -9.024 17.786 -0.941 1.00 41.06 192 THR A N 1
ATOM 1512 C CA . THR A 1 192 ? -9.033 19.068 -1.652 1.00 41.06 192 THR A CA 1
ATOM 1513 C C . THR A 1 192 ? -7.617 19.543 -1.969 1.00 41.06 192 THR A C 1
ATOM 1515 O O . THR A 1 192 ? -7.361 19.919 -3.109 1.00 41.06 192 THR A O 1
ATOM 1518 N N . THR A 1 193 ? -6.686 19.415 -1.019 1.00 40.91 193 THR A N 1
ATOM 1519 C CA . THR A 1 193 ? -5.269 19.793 -1.158 1.00 40.91 193 THR A CA 1
ATOM 1520 C C . THR A 1 193 ? -4.553 18.962 -2.222 1.00 40.91 193 THR A C 1
ATOM 1522 O O . THR A 1 193 ? -3.816 19.501 -3.040 1.00 40.91 193 THR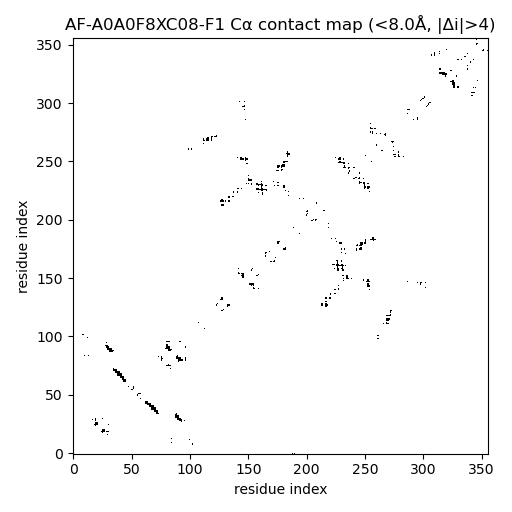 A O 1
ATOM 1525 N N . LEU A 1 194 ? -4.833 17.655 -2.297 1.00 48.56 194 LEU A N 1
ATOM 1526 C CA . LEU A 1 194 ? -4.298 16.807 -3.369 1.00 48.56 194 LEU A CA 1
ATOM 1527 C C . LEU A 1 194 ? -4.797 17.239 -4.757 1.00 48.56 194 LEU A C 1
ATOM 1529 O O . LEU A 1 194 ? -4.055 17.147 -5.725 1.00 48.56 194 LEU A O 1
ATOM 1533 N N . GLN A 1 195 ? -6.038 17.721 -4.879 1.00 46.84 195 GLN A N 1
ATOM 1534 C CA . GLN A 1 195 ? -6.608 18.126 -6.167 1.00 46.84 195 GLN A CA 1
ATOM 1535 C C . GLN A 1 195 ? -6.111 19.499 -6.616 1.00 46.84 195 GLN A C 1
ATOM 1537 O O . GLN A 1 195 ? -5.785 19.640 -7.795 1.00 46.84 195 GLN A O 1
ATOM 1542 N N . SER A 1 196 ? -6.056 20.487 -5.714 1.00 54.28 196 SER A N 1
ATOM 1543 C CA . SER A 1 196 ? -5.487 21.802 -6.026 1.00 54.28 196 SER A CA 1
ATOM 1544 C C . SER A 1 196 ? -4.035 21.638 -6.453 1.00 54.28 196 SER A C 1
ATOM 1546 O O . SER A 1 196 ? -3.693 22.022 -7.564 1.00 54.28 196 SER A O 1
ATOM 1548 N N . ASN A 1 197 ? -3.241 20.918 -5.659 1.00 51.59 197 ASN A N 1
ATOM 1549 C CA . ASN A 1 197 ? -1.801 20.816 -5.868 1.00 51.59 197 ASN A CA 1
ATOM 1550 C C . ASN A 1 197 ? -1.447 19.920 -7.068 1.00 51.59 197 ASN A C 1
ATOM 1552 O O . ASN A 1 197 ? -0.476 20.192 -7.762 1.00 51.59 197 ASN A O 1
ATOM 1556 N N . LEU A 1 198 ? -2.239 18.880 -7.372 1.00 53.34 198 LEU A N 1
ATOM 1557 C CA . LEU A 1 198 ? -2.031 18.037 -8.560 1.00 53.34 198 LEU A CA 1
ATOM 1558 C C . LEU A 1 198 ? -2.485 18.724 -9.851 1.00 53.34 198 LEU A C 1
ATOM 1560 O O . LEU A 1 198 ? -1.820 18.624 -10.879 1.00 53.34 198 LEU A O 1
ATOM 1564 N N . THR A 1 199 ? -3.613 19.435 -9.804 1.00 51.19 199 THR A N 1
ATOM 1565 C CA . THR A 1 199 ? -4.076 20.243 -10.939 1.00 51.19 199 THR A CA 1
ATOM 1566 C C . THR A 1 199 ? -3.093 21.378 -11.210 1.00 51.19 199 THR A C 1
ATOM 1568 O O . THR A 1 199 ? -2.846 21.683 -12.369 1.00 51.19 199 THR A O 1
ATOM 1571 N N . GLU A 1 200 ? -2.497 21.958 -10.169 1.00 51.38 200 GLU A N 1
ATOM 1572 C CA . GLU A 1 200 ? -1.463 22.992 -10.244 1.00 51.38 200 GLU A CA 1
ATOM 1573 C C . GLU A 1 200 ? -0.134 22.433 -10.784 1.00 51.38 200 GLU A C 1
ATOM 1575 O O . GLU A 1 200 ? 0.377 22.966 -11.767 1.00 51.38 200 GLU A O 1
ATOM 1580 N N . LEU A 1 201 ? 0.335 21.278 -10.284 1.00 54.25 201 LEU A N 1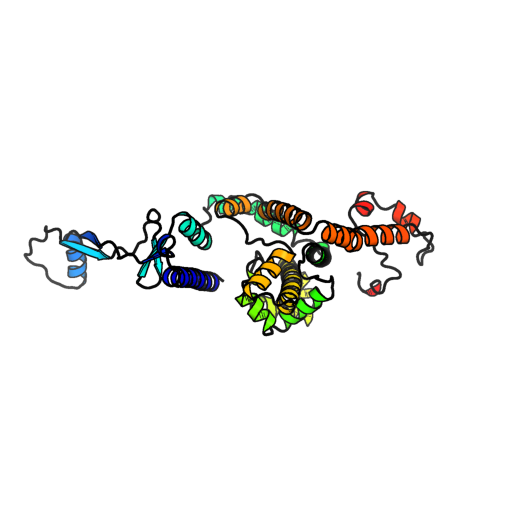
ATOM 1581 C CA . LEU A 1 201 ? 1.480 20.530 -10.835 1.00 54.25 201 LEU A CA 1
ATOM 1582 C C . LEU A 1 201 ? 1.311 20.181 -12.325 1.00 54.25 201 LEU A C 1
ATOM 1584 O O . LEU A 1 201 ? 2.281 20.246 -13.077 1.00 54.25 201 LEU A O 1
ATOM 1588 N N . MET A 1 202 ? 0.102 19.798 -12.759 1.00 52.59 202 MET A N 1
ATOM 1589 C CA . MET A 1 202 ? -0.176 19.446 -14.159 1.00 52.59 202 MET A CA 1
ATOM 1590 C C . MET A 1 202 ? -0.466 20.653 -15.062 1.00 52.59 202 MET A C 1
ATOM 1592 O O . MET A 1 202 ? -0.222 20.566 -16.264 1.00 52.59 202 MET A O 1
ATOM 1596 N N . ARG A 1 203 ? -1.029 21.751 -14.534 1.00 50.09 203 ARG A N 1
ATOM 1597 C CA . ARG A 1 203 ? -1.424 22.918 -15.343 1.00 50.09 203 ARG A CA 1
ATOM 1598 C C . ARG A 1 203 ? -0.315 23.944 -15.508 1.00 50.09 203 ARG A C 1
ATOM 1600 O O . ARG A 1 203 ? -0.233 24.512 -16.590 1.00 50.09 203 ARG A O 1
ATOM 1607 N N . THR A 1 204 ? 0.511 24.201 -14.494 1.00 42.25 204 THR A N 1
ATOM 1608 C CA . THR A 1 204 ? 1.482 25.303 -14.560 1.00 42.25 204 THR A CA 1
ATOM 1609 C C . THR A 1 204 ? 2.497 25.247 -13.413 1.00 42.25 204 THR A C 1
ATOM 1611 O O . THR A 1 204 ? 2.137 25.389 -12.253 1.00 42.25 204 THR A O 1
ATOM 1614 N N . ASN A 1 205 ? 3.779 25.195 -13.791 1.00 45.66 205 ASN A N 1
ATOM 1615 C CA . ASN A 1 205 ? 4.996 25.454 -13.012 1.00 45.66 205 ASN A CA 1
ATOM 1616 C C . ASN A 1 205 ? 5.571 24.344 -12.111 1.00 45.66 205 ASN A C 1
ATOM 1618 O O . ASN A 1 205 ? 5.274 24.234 -10.922 1.00 45.66 205 ASN A O 1
ATOM 1622 N N . LEU A 1 206 ? 6.643 23.732 -12.637 1.00 52.00 206 LEU A N 1
ATOM 1623 C CA . LEU A 1 206 ? 7.810 23.240 -11.885 1.00 52.00 206 LEU A CA 1
ATOM 1624 C C . LEU A 1 206 ? 8.196 24.145 -10.688 1.00 52.00 206 LEU A C 1
ATOM 1626 O O . LEU A 1 206 ? 8.710 23.646 -9.696 1.00 52.00 206 LEU A O 1
ATOM 1630 N N . GLY A 1 207 ? 7.903 25.452 -10.737 1.00 55.03 207 GLY A N 1
ATOM 1631 C CA . GLY A 1 207 ? 8.111 26.404 -9.641 1.00 55.03 207 GLY A CA 1
ATOM 1632 C C . GLY A 1 207 ? 7.409 26.058 -8.318 1.00 55.03 207 GLY A C 1
ATOM 1633 O O . GLY A 1 207 ? 8.033 26.190 -7.26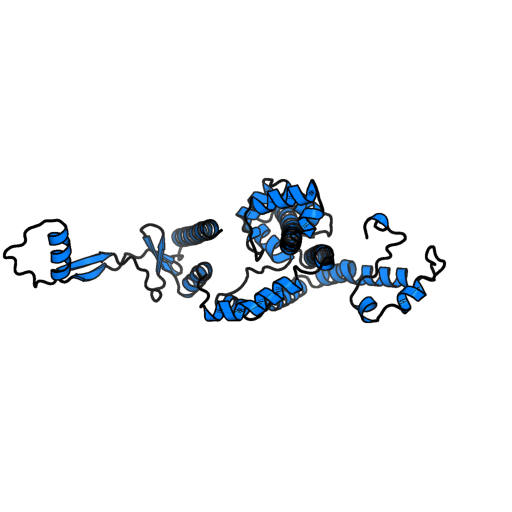9 1.00 55.03 207 GLY A O 1
ATOM 1634 N N . TRP A 1 208 ? 6.165 25.554 -8.317 1.00 65.81 208 TRP A N 1
ATOM 1635 C CA . TRP A 1 208 ? 5.512 25.157 -7.054 1.00 65.81 208 TRP A CA 1
ATOM 1636 C C . TRP A 1 208 ? 6.235 23.972 -6.405 1.00 65.81 208 TRP A C 1
ATOM 1638 O O . TRP A 1 208 ? 6.489 23.987 -5.201 1.00 65.81 208 TRP A O 1
ATOM 1648 N N . ALA A 1 209 ? 6.640 22.989 -7.217 1.00 62.38 209 ALA A N 1
ATOM 1649 C CA . ALA A 1 209 ? 7.408 21.831 -6.766 1.00 62.38 209 ALA A CA 1
ATOM 1650 C C . ALA A 1 209 ? 8.800 22.220 -6.241 1.00 62.38 209 ALA A C 1
ATOM 1652 O O . ALA A 1 209 ? 9.285 21.611 -5.292 1.00 62.38 209 ALA A O 1
ATOM 1653 N N . VAL A 1 210 ? 9.417 23.257 -6.818 1.00 61.12 210 VAL A N 1
ATOM 1654 C CA . VAL A 1 210 ? 10.689 23.826 -6.343 1.00 61.12 210 VAL A CA 1
ATOM 1655 C C . VAL A 1 210 ? 10.526 24.514 -4.982 1.00 61.12 210 VAL A C 1
ATOM 1657 O O . VAL A 1 210 ? 11.397 24.371 -4.127 1.00 61.12 210 VAL A O 1
ATOM 1660 N N . HIS A 1 211 ? 9.414 25.216 -4.744 1.00 62.97 211 HIS A N 1
ATOM 1661 C CA . HIS A 1 211 ? 9.140 25.869 -3.456 1.00 62.97 211 HIS A CA 1
ATOM 1662 C C . HIS A 1 211 ? 8.570 24.921 -2.383 1.00 62.97 211 HIS A C 1
ATOM 1664 O O . HIS A 1 211 ? 8.703 25.205 -1.194 1.00 62.97 211 HIS A O 1
ATOM 1670 N N . HIS A 1 212 ? 7.990 23.780 -2.775 1.00 68.06 212 HIS A N 1
ATOM 1671 C CA . HIS A 1 212 ? 7.397 22.783 -1.872 1.00 68.06 212 HIS A CA 1
ATOM 1672 C C . HIS A 1 212 ? 7.877 21.349 -2.177 1.00 68.06 212 HIS A C 1
ATOM 1674 O O . HIS A 1 212 ? 7.062 20.458 -2.434 1.00 68.06 212 HIS A O 1
ATOM 1680 N N . PRO A 1 213 ? 9.193 21.072 -2.116 1.00 61.53 213 PRO A N 1
ATOM 1681 C CA . PRO A 1 213 ? 9.766 19.815 -2.606 1.00 61.53 213 PRO A CA 1
ATOM 1682 C C . PRO A 1 213 ? 9.272 18.578 -1.845 1.00 61.53 213 PRO A C 1
ATOM 1684 O O . PRO A 1 213 ? 8.999 17.544 -2.450 1.00 61.53 213 PRO A O 1
ATOM 1687 N N . ILE A 1 214 ? 9.089 18.689 -0.525 1.00 63.22 214 ILE A N 1
ATOM 1688 C CA . ILE A 1 214 ? 8.598 17.587 0.320 1.00 63.22 214 ILE A CA 1
ATOM 1689 C C . ILE A 1 214 ? 7.141 17.246 -0.018 1.00 63.22 214 ILE A C 1
ATOM 1691 O O . ILE A 1 214 ? 6.778 16.072 -0.077 1.00 63.22 214 ILE A O 1
ATOM 1695 N N . GLU A 1 215 ? 6.311 18.265 -0.247 1.00 64.94 215 GLU A N 1
ATOM 1696 C CA . GLU A 1 215 ? 4.892 18.090 -0.564 1.00 64.94 215 GLU A CA 1
ATOM 1697 C C . GLU A 1 215 ? 4.720 17.525 -1.979 1.00 64.94 215 GLU A C 1
ATOM 1699 O O . GLU A 1 215 ? 3.966 16.576 -2.180 1.00 64.94 215 GLU A O 1
ATOM 1704 N N . ALA A 1 216 ? 5.491 18.025 -2.950 1.00 61.53 216 ALA A N 1
ATOM 1705 C CA . ALA A 1 216 ? 5.504 17.508 -4.315 1.00 61.53 216 ALA A CA 1
ATOM 1706 C C . ALA A 1 216 ? 5.954 16.039 -4.377 1.00 61.53 216 ALA A C 1
ATOM 1708 O O . ALA A 1 216 ? 5.277 15.210 -4.990 1.00 61.53 216 ALA A O 1
ATOM 1709 N N . ALA A 1 217 ? 7.057 15.692 -3.703 1.00 63.09 217 ALA A N 1
ATOM 1710 C CA . ALA A 1 217 ? 7.543 14.314 -3.635 1.00 63.09 217 ALA A CA 1
ATOM 1711 C C . ALA A 1 217 ? 6.510 13.379 -2.991 1.00 63.09 217 ALA A C 1
ATOM 1713 O O . ALA A 1 217 ? 6.284 12.267 -3.475 1.00 63.09 217 ALA A O 1
ATOM 1714 N N . ARG A 1 218 ? 5.834 13.847 -1.935 1.00 64.38 218 ARG A N 1
ATOM 1715 C CA . ARG A 1 218 ? 4.758 13.105 -1.276 1.00 64.38 218 ARG A CA 1
ATOM 1716 C C . ARG A 1 218 ? 3.566 12.875 -2.207 1.00 64.38 218 ARG A C 1
ATOM 1718 O O . ARG A 1 218 ? 3.142 11.731 -2.331 1.00 64.38 218 ARG A O 1
ATOM 1725 N N . ILE A 1 219 ? 3.078 13.908 -2.901 1.00 64.25 219 ILE A N 1
ATOM 1726 C CA . ILE A 1 219 ? 1.948 13.800 -3.844 1.00 64.25 219 ILE A CA 1
ATOM 1727 C C . ILE A 1 219 ? 2.248 12.778 -4.939 1.00 64.25 219 ILE A C 1
ATOM 1729 O O . ILE A 1 219 ? 1.417 11.919 -5.225 1.00 64.25 219 ILE A O 1
ATOM 1733 N N . VAL A 1 220 ? 3.436 12.840 -5.544 1.00 64.75 220 VAL A N 1
ATOM 1734 C CA . VAL A 1 220 ? 3.814 11.898 -6.606 1.00 64.75 220 VAL A CA 1
ATOM 1735 C C . VAL A 1 220 ? 3.927 10.474 -6.063 1.00 64.75 220 VAL A C 1
ATOM 1737 O O . VAL A 1 220 ? 3.447 9.539 -6.704 1.00 64.75 220 VAL A O 1
ATOM 1740 N N . SER A 1 221 ? 4.509 10.299 -4.873 1.00 67.12 221 SER A N 1
ATOM 1741 C CA . SER A 1 221 ? 4.610 8.986 -4.231 1.00 67.12 221 SER A CA 1
ATOM 1742 C C . SER A 1 221 ? 3.231 8.397 -3.917 1.00 67.12 221 SER A C 1
ATOM 1744 O O . SER A 1 221 ? 2.971 7.243 -4.252 1.00 67.12 221 SER A O 1
ATOM 1746 N N . GLU A 1 222 ? 2.331 9.182 -3.320 1.00 69.38 222 GLU A N 1
ATOM 1747 C CA . GLU A 1 222 ? 0.960 8.764 -2.998 1.00 69.38 222 GLU A CA 1
ATOM 1748 C C . GLU A 1 222 ? 0.155 8.456 -4.264 1.00 69.38 222 GLU A C 1
ATOM 1750 O O . GLU A 1 222 ? -0.548 7.449 -4.331 1.00 69.38 222 GLU A O 1
ATOM 1755 N N . MET A 1 223 ? 0.286 9.290 -5.298 1.00 68.88 223 MET A N 1
ATOM 1756 C CA . MET A 1 223 ? -0.390 9.097 -6.577 1.00 68.88 223 MET A CA 1
ATOM 1757 C C . MET A 1 223 ? 0.096 7.836 -7.290 1.00 68.88 223 MET A C 1
ATOM 1759 O O . MET A 1 223 ? -0.715 7.092 -7.834 1.00 68.88 223 MET A O 1
ATOM 1763 N N . SER A 1 224 ? 1.401 7.575 -7.274 1.00 71.94 224 SER A N 1
ATOM 1764 C CA . SER A 1 224 ? 1.986 6.365 -7.848 1.00 71.94 224 SER A CA 1
ATOM 1765 C C . SER A 1 224 ? 1.500 5.096 -7.143 1.00 71.94 224 SER A C 1
ATOM 1767 O O . SER A 1 224 ? 1.120 4.110 -7.788 1.00 71.94 224 SER A O 1
ATOM 1769 N N . GLU A 1 225 ? 1.478 5.125 -5.810 1.00 75.75 225 GLU A N 1
ATOM 1770 C CA . GLU A 1 225 ? 0.974 4.020 -5.003 1.00 75.75 225 GLU A CA 1
ATOM 1771 C C . GLU A 1 225 ? -0.521 3.801 -5.281 1.00 75.75 225 GLU A C 1
ATOM 1773 O O . GLU A 1 225 ? -0.934 2.689 -5.612 1.00 75.75 225 GLU A O 1
ATOM 1778 N N . ALA A 1 226 ? -1.329 4.864 -5.249 1.00 79.12 226 ALA A N 1
ATOM 1779 C CA . ALA A 1 226 ? -2.753 4.806 -5.564 1.00 79.12 226 ALA A CA 1
ATOM 1780 C C . ALA A 1 226 ? -3.017 4.296 -6.989 1.00 79.12 226 ALA A C 1
ATOM 1782 O O . ALA A 1 226 ? -3.909 3.473 -7.178 1.00 79.12 226 ALA A O 1
ATOM 1783 N N . ALA A 1 227 ? -2.226 4.722 -7.976 1.00 83.44 227 ALA A N 1
ATOM 1784 C CA . ALA A 1 227 ? -2.346 4.284 -9.361 1.00 83.44 227 ALA A CA 1
ATOM 1785 C C . ALA A 1 227 ? -2.123 2.771 -9.500 1.00 83.44 227 ALA A C 1
ATOM 1787 O O . ALA A 1 227 ? -2.948 2.073 -10.088 1.00 83.44 227 ALA A O 1
ATOM 1788 N N . SER A 1 228 ? -1.059 2.239 -8.895 1.00 87.06 228 SER A N 1
ATOM 1789 C CA . SER A 1 228 ? -0.774 0.799 -8.937 1.00 87.06 228 SER A CA 1
ATOM 1790 C C . SER A 1 228 ? -1.844 -0.015 -8.196 1.00 87.06 228 SER A C 1
ATOM 1792 O O . SER A 1 228 ? -2.318 -1.036 -8.698 1.00 87.06 228 SER A O 1
ATOM 1794 N N . ARG A 1 229 ? -2.300 0.463 -7.031 1.00 88.94 229 ARG A N 1
ATOM 1795 C CA . ARG A 1 229 ? -3.365 -0.195 -6.257 1.00 88.94 229 ARG A CA 1
ATOM 1796 C C . ARG A 1 229 ? -4.706 -0.191 -6.985 1.00 88.94 229 ARG A C 1
ATOM 1798 O O . ARG A 1 229 ? -5.404 -1.203 -6.980 1.00 88.94 229 ARG A O 1
ATOM 1805 N N . LEU A 1 230 ? -5.072 0.923 -7.613 1.00 89.50 230 LEU A N 1
ATOM 1806 C CA . LEU A 1 230 ? -6.337 1.051 -8.331 1.00 89.50 230 LEU A CA 1
ATOM 1807 C C . LEU A 1 230 ? -6.335 0.241 -9.635 1.00 89.50 230 LEU A C 1
ATOM 1809 O O . LEU A 1 230 ? -7.364 -0.328 -9.993 1.00 89.50 230 LEU A O 1
ATOM 1813 N N . GLY A 1 231 ? -5.175 0.103 -10.286 1.00 91.06 231 GLY A N 1
ATOM 1814 C CA . GLY A 1 231 ? -4.986 -0.830 -11.398 1.00 91.06 231 GLY A CA 1
ATOM 1815 C C . GLY A 1 231 ? -5.220 -2.290 -10.988 1.00 91.06 231 GLY A C 1
ATOM 1816 O O . GLY A 1 231 ? -5.999 -2.993 -11.629 1.00 91.06 231 GLY A O 1
ATOM 1817 N N . GLU A 1 232 ? -4.634 -2.743 -9.872 1.00 93.69 232 GLU A N 1
ATOM 1818 C CA . GLU A 1 232 ? -4.914 -4.092 -9.342 1.00 93.69 232 GLU A CA 1
ATOM 1819 C C . GLU A 1 232 ? -6.382 -4.246 -8.925 1.00 93.69 232 GLU A C 1
ATOM 1821 O O . GLU A 1 232 ? -6.985 -5.290 -9.170 1.00 93.69 232 GLU A O 1
ATOM 1826 N N . TYR A 1 233 ? -6.983 -3.211 -8.326 1.00 93.56 233 TYR A N 1
ATOM 1827 C CA . TYR A 1 233 ? -8.400 -3.230 -7.970 1.00 93.56 233 TYR A CA 1
ATOM 1828 C C . TYR A 1 233 ? -9.274 -3.474 -9.201 1.00 93.56 233 TYR A C 1
ATOM 1830 O O . TYR A 1 233 ? -10.139 -4.348 -9.178 1.00 93.56 233 TYR A O 1
ATOM 1838 N N . GLN A 1 234 ? -9.016 -2.747 -10.289 1.00 94.62 234 GLN A N 1
ATOM 1839 C CA . GLN A 1 234 ? -9.726 -2.915 -11.551 1.00 94.62 234 GLN A CA 1
ATOM 1840 C C . GLN A 1 234 ? -9.598 -4.343 -12.090 1.00 94.62 234 GLN A C 1
ATOM 1842 O O . GLN A 1 234 ? -10.605 -4.940 -12.468 1.00 94.62 234 GLN A O 1
ATOM 1847 N N . LEU A 1 235 ? -8.388 -4.910 -12.089 1.00 94.94 235 LEU A N 1
ATOM 1848 C CA . LEU A 1 235 ? -8.153 -6.288 -12.529 1.00 94.94 235 LEU A CA 1
ATOM 1849 C C . LEU A 1 235 ? -8.894 -7.302 -11.654 1.00 94.94 235 LEU A C 1
ATOM 1851 O O . LEU A 1 235 ? -9.543 -8.208 -12.173 1.00 94.94 235 LEU A O 1
ATOM 1855 N N . ALA A 1 236 ? -8.858 -7.122 -10.334 1.00 94.38 236 ALA A N 1
ATOM 1856 C CA . ALA A 1 236 ? -9.563 -7.984 -9.395 1.00 94.38 236 ALA A CA 1
ATOM 1857 C C . ALA A 1 236 ? -11.084 -7.929 -9.605 1.00 94.38 236 ALA A C 1
ATOM 1859 O O . ALA A 1 236 ? -11.742 -8.971 -9.621 1.00 94.38 236 ALA A O 1
ATOM 1860 N N . ARG A 1 237 ? -11.651 -6.732 -9.815 1.00 95.06 237 ARG A N 1
ATOM 1861 C CA . ARG A 1 237 ? -13.077 -6.567 -10.143 1.00 95.06 237 ARG A CA 1
ATOM 1862 C C . ARG A 1 237 ? -13.421 -7.192 -11.492 1.00 95.06 237 ARG A C 1
ATOM 1864 O O . ARG A 1 237 ? -14.423 -7.895 -11.580 1.00 95.06 237 ARG A O 1
ATOM 1871 N N . GLY A 1 238 ? -12.571 -7.010 -12.503 1.00 93.12 238 GLY A N 1
ATOM 1872 C CA . GLY A 1 238 ? -12.716 -7.638 -13.820 1.00 93.12 238 GLY A CA 1
ATOM 1873 C C . GLY A 1 238 ? -12.658 -9.168 -13.775 1.00 93.12 238 GLY A C 1
ATOM 1874 O O . GLY A 1 238 ? -13.348 -9.830 -14.542 1.00 93.12 238 GLY A O 1
ATOM 1875 N N . ALA A 1 239 ? -11.908 -9.735 -12.827 1.00 93.06 239 ALA A N 1
ATOM 1876 C CA . ALA A 1 239 ? -11.856 -11.171 -12.554 1.00 93.06 239 ALA A CA 1
ATOM 1877 C C . ALA A 1 239 ? -13.022 -11.685 -11.678 1.00 93.06 239 ALA A C 1
ATOM 1879 O O . ALA A 1 239 ? -13.021 -12.846 -11.272 1.00 93.06 239 ALA A O 1
ATOM 1880 N N . GLY A 1 240 ? -14.003 -10.836 -11.349 1.00 92.25 240 GLY A N 1
ATOM 1881 C CA . GLY A 1 240 ? -15.183 -11.208 -10.565 1.00 92.25 240 GLY A CA 1
ATOM 1882 C C . GLY A 1 240 ? -14.988 -11.196 -9.044 1.00 92.25 240 GLY A C 1
ATOM 1883 O O . GLY A 1 240 ? -15.870 -11.647 -8.312 1.00 92.25 240 GLY A O 1
ATOM 1884 N N . ALA A 1 241 ? -13.870 -10.677 -8.522 1.00 93.31 241 ALA A N 1
ATOM 1885 C CA . ALA A 1 241 ? -13.677 -10.560 -7.078 1.00 93.31 241 ALA A CA 1
ATOM 1886 C C . ALA A 1 241 ? -14.662 -9.548 -6.477 1.00 93.31 241 ALA A C 1
ATOM 1888 O O . ALA A 1 241 ? -14.894 -8.487 -7.054 1.00 93.31 241 ALA A O 1
ATOM 1889 N N . THR A 1 242 ? -15.205 -9.834 -5.291 1.00 92.56 242 THR A N 1
ATOM 1890 C CA . THR A 1 242 ? -16.065 -8.882 -4.567 1.00 92.56 242 THR A CA 1
ATOM 1891 C C . THR A 1 242 ? -15.310 -7.581 -4.262 1.00 92.56 242 THR A C 1
ATOM 1893 O O . THR A 1 242 ? -14.082 -7.622 -4.134 1.00 92.56 242 THR A O 1
ATOM 1896 N N . PRO A 1 243 ? -16.000 -6.436 -4.082 1.00 88.06 243 PRO A N 1
ATOM 1897 C CA . PRO A 1 243 ? -15.345 -5.157 -3.798 1.00 88.06 243 PRO A CA 1
ATOM 1898 C C . PRO A 1 243 ? -14.351 -5.256 -2.638 1.00 88.06 243 PRO A C 1
ATOM 1900 O O . PRO A 1 243 ? -13.223 -4.791 -2.747 1.00 88.06 243 PRO A O 1
ATOM 1903 N N . LEU A 1 244 ? -14.727 -5.966 -1.570 1.00 85.62 244 LEU A N 1
ATOM 1904 C CA . LEU A 1 244 ? -13.874 -6.210 -0.410 1.00 85.62 244 LEU A CA 1
ATOM 1905 C C . LEU A 1 244 ? -12.600 -6.998 -0.764 1.00 85.62 244 LEU A C 1
ATOM 1907 O O . LEU A 1 244 ? -11.499 -6.590 -0.399 1.00 85.62 244 LEU A O 1
ATOM 1911 N N . ARG A 1 245 ? -12.723 -8.112 -1.500 1.00 87.19 245 ARG A N 1
ATOM 1912 C CA . ARG A 1 245 ? -11.563 -8.920 -1.922 1.00 87.19 245 ARG A CA 1
ATOM 1913 C C . ARG A 1 245 ? -10.654 -8.152 -2.878 1.00 87.19 245 ARG A C 1
ATOM 1915 O O . ARG A 1 245 ? -9.434 -8.259 -2.767 1.00 87.19 245 ARG A O 1
ATOM 1922 N N . ALA A 1 246 ? -11.239 -7.370 -3.780 1.00 90.44 246 ALA A N 1
ATOM 1923 C CA . ALA A 1 246 ? -10.502 -6.486 -4.672 1.00 90.44 246 ALA A CA 1
ATOM 1924 C C . ALA A 1 246 ? -9.761 -5.392 -3.885 1.00 90.44 246 ALA A C 1
ATOM 1926 O O . ALA A 1 246 ? -8.596 -5.128 -4.166 1.00 90.44 246 ALA A O 1
ATOM 1927 N N . GLY A 1 247 ? -10.381 -4.818 -2.848 1.00 88.31 247 GLY A N 1
ATOM 1928 C CA . GLY A 1 247 ? -9.754 -3.840 -1.952 1.00 88.31 247 GLY A CA 1
ATOM 1929 C C . GLY A 1 247 ? -8.550 -4.416 -1.203 1.00 88.31 247 GLY A C 1
ATOM 1930 O O . GLY A 1 247 ? -7.489 -3.791 -1.159 1.00 88.31 247 GLY A O 1
ATOM 1931 N N . PHE A 1 248 ? -8.668 -5.643 -0.686 1.00 86.88 248 PHE A N 1
ATOM 1932 C CA . PHE A 1 248 ? -7.538 -6.349 -0.074 1.00 86.88 248 PHE A CA 1
ATOM 1933 C C . PHE A 1 248 ? -6.424 -6.654 -1.075 1.00 86.88 248 PHE A C 1
ATOM 1935 O O . PHE A 1 248 ? -5.255 -6.438 -0.769 1.00 86.88 248 PHE A O 1
ATOM 1942 N N . ALA A 1 249 ? -6.765 -7.122 -2.278 1.00 89.00 249 ALA A N 1
ATOM 1943 C CA . ALA A 1 249 ? -5.777 -7.372 -3.322 1.00 89.00 249 ALA A CA 1
ATOM 1944 C C . ALA A 1 249 ? -5.030 -6.101 -3.732 1.00 89.00 249 ALA A C 1
ATOM 1946 O O . ALA A 1 249 ? -3.808 -6.128 -3.818 1.00 89.00 249 ALA A O 1
ATOM 1947 N N . ALA A 1 250 ? -5.750 -4.990 -3.886 1.00 89.25 250 ALA A N 1
ATOM 1948 C CA . ALA A 1 250 ? -5.178 -3.684 -4.173 1.00 89.25 250 ALA A CA 1
ATOM 1949 C C . ALA A 1 250 ? -4.183 -3.245 -3.092 1.00 89.25 250 ALA A C 1
ATOM 1951 O O . ALA A 1 250 ? -3.091 -2.800 -3.415 1.00 89.25 250 ALA A O 1
ATOM 1952 N N . ARG A 1 251 ? -4.506 -3.410 -1.804 1.00 85.06 251 ARG A N 1
ATOM 1953 C CA . ARG A 1 251 ? -3.572 -3.087 -0.706 1.00 85.06 251 ARG A CA 1
ATOM 1954 C C . ARG A 1 251 ? -2.335 -3.979 -0.711 1.00 85.06 251 ARG A C 1
ATOM 1956 O O . ARG A 1 251 ? -1.223 -3.499 -0.518 1.00 85.06 251 ARG A O 1
ATOM 1963 N N . GLU A 1 252 ? -2.542 -5.269 -0.948 1.00 86.19 252 GLU A N 1
ATOM 1964 C CA . GLU A 1 252 ? -1.501 -6.291 -0.928 1.00 86.19 252 GLU A CA 1
ATOM 1965 C C . GLU A 1 252 ? -0.639 -6.347 -2.201 1.00 86.19 252 GLU A C 1
ATOM 1967 O O . GLU A 1 252 ? 0.274 -7.170 -2.248 1.00 86.19 252 GLU A O 1
ATOM 1972 N N . VAL A 1 253 ? -0.926 -5.556 -3.242 1.00 85.44 253 VAL A N 1
ATOM 1973 C CA . VAL A 1 253 ? -0.147 -5.581 -4.493 1.00 85.44 253 VAL A CA 1
ATOM 1974 C C . VAL A 1 253 ? 1.223 -4.915 -4.339 1.00 85.44 253 VAL A C 1
ATOM 1976 O O . VAL A 1 253 ? 2.161 -5.271 -5.039 1.00 85.44 253 VAL A O 1
ATOM 1979 N N . THR A 1 254 ? 1.360 -3.980 -3.398 1.00 79.94 254 THR A N 1
ATOM 1980 C CA . THR A 1 254 ? 2.644 -3.377 -3.020 1.00 79.94 254 THR A CA 1
ATOM 1981 C C . THR A 1 254 ? 3.049 -3.843 -1.623 1.00 79.94 254 THR A C 1
ATOM 1983 O O . THR A 1 254 ? 3.671 -4.889 -1.471 1.00 79.94 254 THR A O 1
ATOM 1986 N N . LEU A 1 255 ? 2.681 -3.094 -0.588 1.00 75.69 255 LEU A N 1
ATOM 1987 C CA . LEU A 1 255 ? 2.777 -3.476 0.816 1.00 75.69 255 LEU A CA 1
ATOM 1988 C C . LEU A 1 255 ? 1.581 -2.882 1.550 1.00 75.69 255 LEU A C 1
ATOM 1990 O O . LEU A 1 255 ? 1.220 -1.726 1.328 1.00 75.69 255 LEU A O 1
ATOM 1994 N N . ASP A 1 256 ? 0.977 -3.658 2.444 1.00 75.38 256 ASP A N 1
ATOM 1995 C CA . ASP A 1 256 ? -0.128 -3.183 3.267 1.00 75.38 256 ASP A CA 1
ATOM 1996 C C . ASP A 1 256 ? 0.401 -2.635 4.594 1.00 75.38 256 ASP A C 1
ATOM 1998 O O . ASP A 1 256 ? 0.484 -3.338 5.599 1.00 75.38 256 ASP A O 1
ATOM 2002 N N . PHE A 1 257 ? 0.762 -1.352 4.606 1.00 68.94 257 PHE A N 1
ATOM 2003 C CA . PHE A 1 257 ? 1.327 -0.711 5.792 1.00 68.94 257 PHE A CA 1
ATOM 2004 C C . PHE A 1 257 ? 0.377 -0.663 6.994 1.00 68.94 257 PHE A C 1
ATOM 2006 O O . PHE A 1 257 ? 0.843 -0.496 8.121 1.00 68.94 257 PHE A O 1
ATOM 2013 N N . ALA A 1 258 ? -0.931 -0.804 6.771 1.00 67.44 258 ALA A N 1
ATOM 2014 C CA . ALA A 1 258 ? -1.931 -0.825 7.832 1.00 67.44 258 ALA A CA 1
ATOM 2015 C C . ALA A 1 258 ? -2.116 -2.215 8.456 1.00 67.44 258 ALA A C 1
ATOM 2017 O O . ALA A 1 258 ? -2.734 -2.331 9.517 1.00 67.44 258 ALA A O 1
ATOM 2018 N N . ARG A 1 259 ? -1.562 -3.270 7.848 1.00 73.06 259 ARG A N 1
ATOM 2019 C CA . ARG A 1 259 ? -1.514 -4.604 8.446 1.00 73.06 259 ARG A CA 1
ATOM 2020 C C . ARG A 1 259 ? -0.459 -4.615 9.551 1.00 73.06 259 ARG A C 1
ATOM 2022 O O . ARG A 1 259 ? 0.715 -4.856 9.310 1.00 73.06 259 ARG A O 1
ATOM 2029 N N . MET A 1 260 ? -0.876 -4.284 10.771 1.00 70.69 260 MET A N 1
ATOM 2030 C CA . MET A 1 260 ? -0.041 -4.406 11.966 1.00 70.69 260 MET A CA 1
ATOM 2031 C C . MET A 1 260 ? -0.889 -4.601 13.224 1.00 70.69 260 MET A C 1
ATOM 2033 O O . MET A 1 260 ? -1.949 -3.997 13.387 1.00 70.69 260 MET A O 1
ATOM 2037 N N . GLY A 1 261 ? -0.399 -5.420 14.155 1.00 67.81 261 GLY A N 1
ATOM 2038 C CA . GLY A 1 261 ? -1.006 -5.558 15.480 1.00 67.81 261 GLY A CA 1
ATOM 2039 C C . GLY A 1 261 ? -0.715 -4.358 16.390 1.00 67.81 261 GLY A C 1
ATOM 2040 O O . GLY A 1 261 ? 0.246 -3.615 16.182 1.00 67.81 261 GLY A O 1
ATOM 2041 N N . ALA A 1 262 ? -1.490 -4.209 17.470 1.00 67.31 262 ALA A N 1
ATOM 2042 C CA . ALA A 1 262 ? -1.356 -3.092 18.416 1.00 67.31 262 ALA A CA 1
ATOM 2043 C C . ALA A 1 262 ? 0.066 -2.941 19.001 1.00 67.31 262 ALA A C 1
ATOM 2045 O O . ALA A 1 262 ? 0.576 -1.827 19.113 1.00 67.31 262 ALA A O 1
ATOM 2046 N N . LYS A 1 263 ? 0.743 -4.057 19.317 1.00 71.56 263 LYS A N 1
ATOM 2047 C CA . LYS A 1 263 ? 2.145 -4.045 19.777 1.00 71.56 263 LYS A CA 1
ATOM 2048 C C . LYS A 1 263 ? 3.119 -3.638 18.662 1.00 71.56 263 LYS A C 1
ATOM 2050 O O . LYS A 1 263 ? 4.044 -2.872 18.913 1.00 71.56 263 LYS A O 1
ATOM 2055 N N . GLY A 1 264 ? 2.880 -4.094 17.431 1.00 71.81 264 GLY A N 1
ATOM 2056 C CA . GLY A 1 264 ? 3.690 -3.739 16.263 1.00 71.81 264 GLY A CA 1
ATOM 2057 C C . GLY A 1 264 ? 3.629 -2.247 15.931 1.00 71.81 264 GLY A C 1
ATOM 2058 O O . GLY A 1 264 ? 4.647 -1.655 15.586 1.00 71.81 264 GLY A O 1
ATOM 2059 N N . LYS A 1 265 ? 2.475 -1.601 16.147 1.00 69.75 265 LYS A N 1
ATOM 2060 C CA . LYS A 1 265 ? 2.313 -0.145 15.987 1.00 69.75 265 LYS A CA 1
ATOM 2061 C C . LYS A 1 265 ? 3.239 0.653 16.906 1.00 69.75 265 LYS A C 1
ATOM 2063 O O . LYS A 1 265 ? 3.837 1.633 16.465 1.00 69.75 265 LYS A O 1
ATOM 2068 N N . ALA A 1 266 ? 3.403 0.209 18.154 1.00 69.06 266 ALA A N 1
ATOM 2069 C CA . ALA A 1 266 ? 4.336 0.827 19.093 1.00 69.06 266 ALA A CA 1
ATOM 2070 C C . ALA A 1 266 ? 5.793 0.662 18.627 1.00 69.06 266 ALA A C 1
ATOM 2072 O O . ALA A 1 266 ? 6.534 1.641 18.586 1.00 69.06 266 ALA A O 1
ATOM 2073 N N . VAL A 1 267 ? 6.187 -0.536 18.188 1.00 75.38 267 VAL A N 1
ATOM 2074 C CA . VAL A 1 267 ? 7.549 -0.789 17.684 1.00 75.38 267 VAL A CA 1
ATOM 2075 C C . VAL A 1 267 ? 7.835 0.021 16.420 1.00 75.38 267 VAL A C 1
ATOM 2077 O O . VAL A 1 267 ? 8.841 0.718 16.363 1.00 75.38 267 VAL A O 1
ATOM 2080 N N . ASN A 1 268 ? 6.921 0.025 15.447 1.00 71.88 268 ASN A N 1
ATOM 2081 C CA . ASN A 1 268 ? 7.058 0.780 14.198 1.00 71.88 268 ASN A CA 1
ATOM 2082 C C . ASN A 1 268 ? 7.136 2.302 14.420 1.00 71.88 268 ASN A C 1
ATOM 2084 O O . ASN A 1 268 ? 7.660 3.039 13.582 1.00 71.88 268 ASN A O 1
ATOM 2088 N N . SER A 1 269 ? 6.611 2.801 15.545 1.00 68.50 269 SER A N 1
ATOM 2089 C CA . SER A 1 269 ? 6.740 4.215 15.905 1.00 68.50 269 SER A CA 1
ATOM 2090 C C . SER A 1 269 ? 8.171 4.595 16.306 1.00 68.50 269 SER A C 1
ATOM 2092 O O . SER A 1 269 ? 8.573 5.725 16.045 1.00 68.50 269 SER A O 1
ATOM 2094 N N . ILE A 1 270 ? 8.936 3.650 16.859 1.00 70.44 270 ILE A N 1
ATOM 2095 C CA . ILE A 1 270 ? 10.307 3.838 17.352 1.00 70.44 270 ILE A CA 1
ATOM 2096 C C . ILE A 1 270 ? 11.321 3.410 16.285 1.00 70.44 270 ILE A C 1
ATOM 2098 O O . ILE A 1 270 ? 12.262 4.136 15.980 1.00 70.44 270 ILE A O 1
ATOM 2102 N N . VAL A 1 271 ? 11.110 2.239 15.686 1.00 74.00 271 VAL A N 1
ATOM 2103 C CA . VAL A 1 271 ? 11.982 1.653 14.668 1.00 74.00 271 VAL A CA 1
ATOM 2104 C C . VAL A 1 271 ? 11.406 1.967 13.293 1.00 74.00 271 VAL A C 1
ATOM 2106 O O . VAL A 1 271 ? 10.349 1.462 12.906 1.00 74.00 271 VAL A O 1
ATOM 2109 N N . ALA A 1 272 ? 12.093 2.827 12.543 1.00 70.75 272 ALA A N 1
ATOM 2110 C CA . ALA A 1 272 ? 11.699 3.154 11.179 1.00 70.75 272 ALA A CA 1
ATOM 2111 C C . ALA A 1 272 ? 11.665 1.894 10.299 1.00 70.75 272 ALA A C 1
ATOM 2113 O O . ALA A 1 272 ? 12.555 1.054 10.373 1.00 70.75 272 ALA A O 1
ATOM 2114 N N . PHE A 1 273 ? 10.633 1.784 9.457 1.00 71.00 273 PHE A N 1
ATOM 2115 C CA . PHE A 1 273 ? 10.456 0.699 8.484 1.00 71.00 273 PHE A CA 1
ATOM 2116 C C . PHE A 1 273 ? 10.337 -0.721 9.063 1.00 71.00 273 PHE A C 1
ATOM 2118 O O . PHE A 1 273 ? 10.302 -1.673 8.288 1.00 71.00 273 PHE A O 1
ATOM 2125 N N . TRP A 1 274 ? 10.194 -0.893 10.382 1.00 78.12 274 TRP A N 1
ATOM 2126 C CA . TRP A 1 274 ? 10.047 -2.218 10.998 1.00 78.12 274 TRP A CA 1
ATOM 2127 C C . TRP A 1 274 ? 8.878 -3.011 10.405 1.00 78.12 274 TRP A C 1
ATOM 2129 O O . TRP A 1 274 ? 9.051 -4.161 10.003 1.00 78.12 274 TRP A O 1
ATOM 2139 N N . ASN A 1 275 ? 7.704 -2.377 10.275 1.00 79.31 275 ASN A N 1
ATOM 2140 C CA . ASN A 1 275 ? 6.542 -3.053 9.699 1.00 79.31 275 ASN A CA 1
ATOM 2141 C C . ASN A 1 275 ? 6.766 -3.398 8.223 1.00 79.31 275 ASN A C 1
ATOM 2143 O O . ASN A 1 275 ? 6.397 -4.474 7.778 1.00 79.31 275 ASN A O 1
ATOM 2147 N N . ALA A 1 276 ? 7.409 -2.500 7.472 1.00 78.00 276 ALA A N 1
ATOM 2148 C CA . ALA A 1 276 ? 7.709 -2.718 6.061 1.00 78.00 276 ALA A CA 1
ATOM 2149 C C . ALA A 1 276 ? 8.674 -3.897 5.857 1.00 78.00 276 ALA A C 1
ATOM 2151 O O . ALA A 1 276 ? 8.480 -4.690 4.940 1.00 78.00 276 ALA A O 1
ATOM 2152 N N . ALA A 1 277 ? 9.680 -4.039 6.726 1.00 81.44 277 ALA A N 1
ATOM 2153 C CA . ALA A 1 277 ? 10.627 -5.148 6.683 1.00 81.44 277 ALA A CA 1
ATOM 2154 C C . ALA A 1 277 ? 9.941 -6.494 6.969 1.00 81.44 277 ALA A C 1
ATOM 2156 O O . ALA A 1 277 ? 10.155 -7.468 6.243 1.00 81.44 277 ALA A O 1
ATOM 2157 N N . LEU A 1 278 ? 9.080 -6.543 7.990 1.00 84.19 278 LEU A N 1
ATOM 2158 C CA . LEU A 1 278 ? 8.337 -7.755 8.336 1.00 84.19 278 LEU A CA 1
ATOM 2159 C C . LEU A 1 278 ? 7.294 -8.124 7.283 1.00 84.19 278 LEU A C 1
ATOM 2161 O O . LEU A 1 278 ? 7.321 -9.242 6.774 1.00 84.19 278 LEU A O 1
ATOM 2165 N N . GLU A 1 279 ? 6.411 -7.193 6.922 1.00 80.56 279 GLU A N 1
ATOM 2166 C CA . GLU A 1 279 ? 5.361 -7.435 5.927 1.00 80.56 279 GLU A CA 1
ATOM 2167 C C . GLU A 1 279 ? 5.954 -7.739 4.550 1.00 80.56 279 GLU A C 1
ATOM 2169 O O . GLU A 1 279 ? 5.455 -8.616 3.850 1.00 80.56 279 GLU A O 1
ATOM 2174 N N . GLY A 1 280 ? 7.054 -7.081 4.171 1.00 83.19 280 GLY A N 1
ATOM 2175 C CA . GLY A 1 280 ? 7.768 -7.388 2.934 1.00 83.19 280 GLY A CA 1
ATOM 2176 C C . GLY A 1 280 ? 8.310 -8.815 2.911 1.00 83.19 280 GLY A C 1
ATOM 2177 O O . GLY A 1 280 ? 8.147 -9.511 1.910 1.00 83.19 280 GLY A O 1
ATOM 2178 N N . THR A 1 281 ? 8.884 -9.278 4.023 1.00 85.62 281 THR A N 1
ATOM 2179 C CA . THR A 1 281 ? 9.406 -10.648 4.147 1.00 85.62 281 THR A CA 1
ATOM 2180 C C . THR A 1 281 ? 8.280 -11.686 4.149 1.00 85.62 281 THR A C 1
ATOM 2182 O O . THR A 1 281 ? 8.350 -12.663 3.402 1.00 85.62 281 THR A O 1
ATOM 2185 N N . ASP A 1 282 ? 7.212 -11.463 4.925 1.00 89.44 282 ASP A N 1
ATOM 2186 C CA . ASP A 1 282 ? 6.014 -12.318 4.935 1.00 89.44 282 ASP A CA 1
ATOM 2187 C C . ASP A 1 282 ? 5.406 -12.424 3.535 1.00 89.44 282 ASP A C 1
ATOM 2189 O O . ASP A 1 282 ? 5.161 -13.516 3.022 1.00 89.44 282 ASP A O 1
ATOM 2193 N N . LYS A 1 283 ? 5.193 -11.281 2.882 1.00 85.25 283 LYS A N 1
ATOM 2194 C CA . LYS A 1 283 ? 4.593 -11.225 1.555 1.00 85.25 283 LYS A CA 1
ATOM 2195 C C . LYS A 1 283 ? 5.461 -11.919 0.516 1.00 85.25 283 LYS A C 1
ATOM 2197 O O . LYS A 1 283 ? 4.927 -12.686 -0.286 1.00 85.25 283 LYS A O 1
ATOM 2202 N N . PHE A 1 284 ? 6.775 -11.694 0.549 1.00 86.12 284 PHE A N 1
ATOM 2203 C CA . PHE A 1 284 ? 7.724 -12.400 -0.303 1.00 86.12 284 PHE A CA 1
ATOM 2204 C C . PHE A 1 284 ? 7.568 -13.914 -0.127 1.00 86.12 284 PHE A C 1
ATOM 2206 O O . PHE A 1 284 ? 7.275 -14.604 -1.103 1.00 86.12 284 PHE A O 1
ATOM 2213 N N . ALA A 1 285 ? 7.652 -14.425 1.105 1.00 88.69 285 ALA A N 1
ATOM 2214 C CA . ALA A 1 285 ? 7.506 -15.852 1.382 1.00 88.69 285 ALA A CA 1
ATOM 2215 C C . ALA A 1 285 ? 6.150 -16.398 0.902 1.00 88.69 285 ALA A C 1
ATOM 2217 O O . ALA A 1 285 ? 6.105 -17.390 0.175 1.00 88.69 285 ALA A O 1
ATOM 2218 N N . ARG A 1 286 ? 5.039 -15.723 1.224 1.00 89.25 286 ARG A N 1
ATOM 2219 C CA . ARG A 1 286 ? 3.690 -16.144 0.812 1.00 89.25 286 ARG A CA 1
ATOM 2220 C C . ARG A 1 286 ? 3.535 -16.217 -0.703 1.00 89.25 286 ARG A C 1
ATOM 2222 O O . ARG A 1 286 ? 2.996 -17.202 -1.195 1.00 89.25 286 ARG A O 1
ATOM 2229 N N . VAL A 1 287 ? 4.003 -15.213 -1.445 1.00 86.25 287 VAL A N 1
ATOM 2230 C CA . VAL A 1 287 ? 3.895 -15.186 -2.915 1.00 86.25 287 VAL A CA 1
ATOM 2231 C C . VAL A 1 287 ? 4.695 -16.334 -3.543 1.00 86.25 287 VAL A C 1
ATOM 2233 O O . VAL A 1 287 ? 4.172 -17.038 -4.409 1.00 86.25 287 VAL A O 1
ATOM 2236 N N . HIS A 1 288 ? 5.912 -16.586 -3.049 1.00 86.38 288 HIS A N 1
ATOM 2237 C CA . HIS A 1 288 ? 6.768 -17.668 -3.548 1.00 86.38 288 HIS A CA 1
ATOM 2238 C C . HIS A 1 288 ? 6.214 -19.058 -3.213 1.00 86.38 288 HIS A C 1
ATOM 2240 O O . HIS A 1 288 ? 6.298 -19.957 -4.045 1.00 86.38 288 HIS A O 1
ATOM 2246 N N . LEU A 1 289 ? 5.611 -19.235 -2.034 1.00 90.00 289 LEU A N 1
ATOM 2247 C CA . LEU A 1 289 ? 5.009 -20.507 -1.625 1.00 90.00 289 LEU A CA 1
ATOM 2248 C C . LEU A 1 289 ? 3.668 -20.778 -2.323 1.00 90.00 289 LEU A C 1
ATOM 2250 O O . LEU A 1 289 ? 3.394 -21.914 -2.699 1.00 90.00 289 LEU A O 1
ATOM 2254 N N . GLN A 1 290 ? 2.832 -19.754 -2.520 1.00 89.19 290 GLN A N 1
ATOM 2255 C CA . GLN A 1 290 ? 1.513 -19.906 -3.148 1.00 89.19 290 GLN A CA 1
ATOM 2256 C C . GLN A 1 290 ? 1.598 -20.116 -4.662 1.00 89.19 290 GLN A C 1
ATOM 2258 O O . GLN A 1 290 ? 0.775 -20.831 -5.228 1.00 89.19 290 GLN A O 1
ATOM 2263 N N . ASN A 1 291 ? 2.566 -19.484 -5.332 1.00 87.12 291 ASN A N 1
ATOM 2264 C CA . ASN A 1 291 ? 2.739 -19.612 -6.775 1.00 87.12 291 ASN A CA 1
ATOM 2265 C C . ASN A 1 291 ? 4.226 -19.634 -7.164 1.00 87.12 291 ASN A C 1
ATOM 2267 O O . ASN A 1 291 ? 4.724 -18.665 -7.747 1.00 87.12 291 ASN A O 1
ATOM 2271 N N . PRO A 1 292 ? 4.954 -20.728 -6.879 1.00 89.19 292 PRO A N 1
ATOM 2272 C CA . PRO A 1 292 ? 6.391 -20.802 -7.135 1.00 89.19 292 PRO A CA 1
ATOM 2273 C C . PRO A 1 292 ? 6.709 -20.665 -8.627 1.00 89.19 292 PRO A C 1
ATOM 2275 O O . PRO A 1 292 ? 7.548 -19.854 -9.013 1.00 89.19 292 PRO A O 1
ATOM 2278 N N . LYS A 1 293 ? 5.983 -21.390 -9.490 1.00 91.25 293 LYS A N 1
ATOM 2279 C CA . LYS A 1 293 ? 6.193 -21.360 -10.947 1.00 91.25 293 LYS A CA 1
ATOM 2280 C C . LYS A 1 293 ? 5.905 -19.980 -11.536 1.00 91.25 293 LYS A C 1
ATOM 2282 O O . LYS A 1 293 ? 6.712 -19.464 -12.304 1.00 91.25 293 LYS A O 1
ATOM 2287 N N . GLY A 1 294 ? 4.781 -19.368 -11.159 1.00 88.12 294 GLY A N 1
ATOM 2288 C CA . GLY A 1 294 ? 4.423 -18.029 -11.621 1.00 88.12 294 GLY A CA 1
ATOM 2289 C C . GLY A 1 294 ? 5.392 -16.963 -11.121 1.00 88.12 294 GLY A C 1
ATOM 2290 O O . GLY A 1 294 ? 5.773 -16.086 -11.888 1.00 88.12 294 GLY A O 1
ATOM 2291 N N . THR A 1 295 ? 5.850 -17.063 -9.873 1.00 87.88 295 THR A N 1
ATOM 2292 C CA . THR A 1 295 ? 6.830 -16.127 -9.308 1.00 87.88 295 THR A CA 1
ATOM 2293 C C . THR A 1 295 ? 8.178 -16.226 -10.015 1.00 87.88 295 THR A C 1
ATOM 2295 O O . THR A 1 295 ? 8.739 -15.197 -10.380 1.00 87.88 295 THR A O 1
ATOM 2298 N N . VAL A 1 296 ? 8.662 -17.442 -10.298 1.00 90.75 296 VAL A N 1
ATOM 2299 C CA . VAL A 1 296 ? 9.882 -17.650 -11.098 1.00 90.75 296 VAL A CA 1
ATOM 2300 C C . VAL A 1 296 ? 9.711 -17.086 -12.507 1.00 90.75 296 VAL A C 1
ATOM 2302 O O . VAL A 1 296 ? 10.567 -16.334 -12.963 1.00 90.75 296 VAL A O 1
ATOM 2305 N N . ALA A 1 297 ? 8.595 -17.378 -13.181 1.00 91.62 297 ALA A N 1
ATOM 2306 C CA . ALA A 1 297 ? 8.336 -16.866 -14.526 1.00 91.62 297 ALA A CA 1
ATOM 2307 C C . ALA A 1 297 ? 8.309 -15.329 -14.564 1.00 91.62 297 ALA A C 1
ATOM 2309 O O . ALA A 1 297 ? 8.940 -14.718 -15.426 1.00 91.62 297 ALA A O 1
ATOM 2310 N N . LYS A 1 298 ? 7.636 -14.694 -13.597 1.00 89.00 298 LYS A N 1
ATOM 2311 C CA . LYS A 1 298 ? 7.626 -13.235 -13.446 1.00 89.00 298 LYS A CA 1
ATOM 2312 C C . LYS A 1 298 ? 9.010 -12.682 -13.114 1.00 89.00 298 LYS A C 1
ATOM 2314 O O . LYS A 1 298 ? 9.391 -11.673 -13.688 1.00 89.00 298 LYS A O 1
ATOM 2319 N N . GLY A 1 299 ? 9.780 -13.340 -12.247 1.00 89.38 299 GLY A N 1
ATOM 2320 C CA . GLY A 1 299 ? 11.146 -12.929 -11.914 1.00 89.38 299 GLY A CA 1
ATOM 2321 C C . GLY A 1 299 ? 12.066 -12.972 -13.133 1.00 89.38 299 GLY A C 1
ATOM 2322 O O . GLY A 1 299 ? 12.779 -12.010 -13.411 1.00 89.38 299 GLY A O 1
ATOM 2323 N N . VAL A 1 300 ? 11.978 -14.037 -13.931 1.00 91.62 300 VAL A N 1
ATOM 2324 C CA . VAL A 1 300 ? 12.729 -14.148 -15.185 1.00 91.62 300 VAL A CA 1
ATOM 2325 C C . VAL A 1 300 ? 12.304 -13.059 -16.169 1.00 91.62 300 VAL A C 1
ATOM 2327 O O . VAL A 1 300 ? 13.157 -12.342 -16.685 1.00 91.62 300 VAL A O 1
ATOM 2330 N N . ALA A 1 301 ? 11.001 -12.890 -16.399 1.00 89.50 301 ALA A N 1
ATOM 2331 C CA . ALA A 1 301 ? 10.480 -11.926 -17.367 1.00 89.50 301 ALA A CA 1
ATOM 2332 C C . ALA A 1 301 ? 10.702 -10.462 -16.957 1.00 89.50 301 ALA A C 1
ATOM 2334 O O . ALA A 1 301 ? 11.014 -9.626 -17.800 1.00 89.50 301 ALA A O 1
ATOM 2335 N N . GLY A 1 302 ? 10.529 -10.154 -15.674 1.00 84.62 302 GLY A N 1
ATOM 2336 C CA . GLY A 1 302 ? 10.551 -8.798 -15.140 1.00 84.62 302 GLY A CA 1
ATOM 2337 C C . GLY A 1 302 ? 11.909 -8.345 -14.620 1.00 84.62 302 GLY A C 1
ATOM 2338 O O . GLY A 1 302 ? 12.128 -7.144 -14.544 1.00 84.62 302 GLY A O 1
ATOM 2339 N N . ILE A 1 303 ? 12.820 -9.260 -14.268 1.00 86.88 303 ILE A N 1
ATOM 2340 C CA . ILE A 1 303 ? 14.120 -8.911 -13.671 1.00 86.88 303 ILE A CA 1
ATOM 2341 C C . ILE A 1 303 ? 15.276 -9.480 -14.490 1.00 86.88 303 ILE A C 1
ATOM 2343 O O . ILE A 1 303 ? 16.128 -8.722 -14.959 1.00 86.88 303 ILE A O 1
ATOM 2347 N N . THR A 1 304 ? 15.321 -10.800 -14.681 1.00 89.50 304 THR A N 1
ATOM 2348 C CA . THR A 1 304 ? 16.488 -11.468 -15.281 1.00 89.50 304 THR A CA 1
ATOM 2349 C C . THR A 1 304 ? 16.660 -11.111 -16.754 1.00 89.50 304 THR A C 1
ATOM 2351 O O . THR A 1 304 ? 17.745 -10.698 -17.156 1.00 89.50 304 THR A O 1
ATOM 2354 N N . LEU A 1 305 ? 15.601 -11.222 -17.562 1.00 90.12 305 LEU A N 1
ATOM 2355 C CA . LEU A 1 305 ? 15.657 -10.926 -18.995 1.00 90.12 305 LEU A CA 1
ATOM 2356 C C . LEU A 1 305 ? 16.010 -9.455 -19.274 1.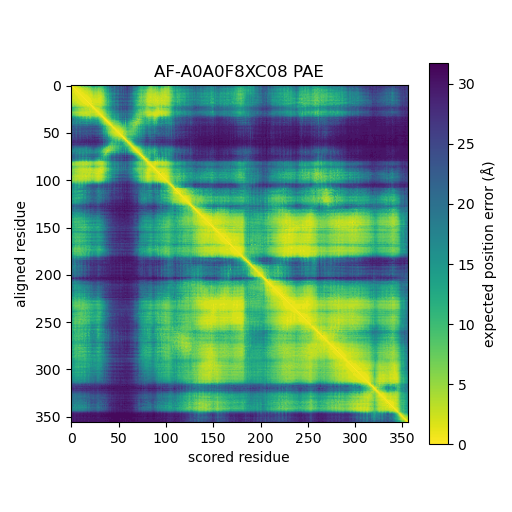00 90.12 305 LEU A C 1
ATOM 2358 O O . LEU A 1 305 ? 16.945 -9.233 -20.046 1.00 90.12 305 LEU A O 1
ATOM 2362 N N . PRO A 1 306 ? 15.374 -8.448 -18.635 1.00 87.31 306 PRO A N 1
ATOM 2363 C CA . PRO A 1 306 ? 15.788 -7.054 -18.783 1.00 87.31 306 PRO A CA 1
ATOM 2364 C C . PRO A 1 306 ? 17.242 -6.815 -18.372 1.00 87.31 306 PRO A C 1
ATOM 2366 O O . PRO A 1 306 ? 17.964 -6.126 -19.087 1.00 87.31 306 PRO A O 1
ATOM 2369 N N . SER A 1 307 ? 17.700 -7.429 -17.275 1.00 86.81 307 SER A N 1
ATOM 2370 C CA . SER A 1 307 ? 19.092 -7.308 -16.814 1.00 86.81 307 SER A CA 1
ATOM 2371 C C . SER A 1 307 ? 20.086 -7.848 -17.844 1.00 86.81 307 SER A C 1
ATOM 2373 O O . SER A 1 307 ? 21.043 -7.159 -18.193 1.00 86.81 307 SER A O 1
ATOM 2375 N N . ILE A 1 308 ? 19.839 -9.047 -18.384 1.00 88.88 308 ILE A N 1
ATOM 2376 C CA . ILE A 1 308 ? 20.686 -9.655 -19.423 1.00 88.88 308 ILE A CA 1
ATOM 2377 C C . ILE A 1 308 ? 20.668 -8.806 -20.695 1.00 88.88 308 ILE A C 1
ATOM 2379 O O . ILE A 1 308 ? 21.720 -8.556 -21.282 1.00 88.88 308 ILE A O 1
ATOM 2383 N N . LEU A 1 309 ? 19.493 -8.331 -21.115 1.00 86.69 309 LEU A N 1
ATOM 2384 C CA . LEU A 1 309 ? 19.356 -7.498 -22.305 1.00 86.69 309 LEU A CA 1
ATOM 2385 C C . LEU A 1 309 ? 20.125 -6.182 -22.153 1.00 86.69 309 LEU A C 1
ATOM 2387 O O . LEU A 1 309 ? 20.878 -5.807 -23.048 1.00 86.69 309 LEU A O 1
ATOM 2391 N N . LEU A 1 310 ? 19.983 -5.501 -21.015 1.00 85.12 310 LEU A N 1
ATOM 2392 C CA . LEU A 1 310 ? 20.713 -4.268 -20.732 1.00 85.12 310 LEU A CA 1
ATOM 2393 C C . LEU A 1 310 ? 22.217 -4.512 -20.642 1.00 85.12 310 LEU A C 1
ATOM 2395 O O . LEU A 1 310 ? 22.983 -3.724 -21.193 1.00 85.12 310 LEU A O 1
ATOM 2399 N N . TYR A 1 311 ? 22.658 -5.605 -20.021 1.00 84.88 311 TYR A N 1
ATOM 2400 C CA . TYR A 1 311 ? 24.070 -5.982 -20.004 1.00 84.88 311 TYR A CA 1
ATOM 2401 C C . TYR A 1 311 ? 24.610 -6.208 -21.422 1.00 84.88 311 TYR A C 1
ATOM 2403 O O . TYR A 1 311 ? 25.646 -5.649 -21.789 1.00 84.88 311 TYR A O 1
ATOM 2411 N N . ALA A 1 312 ? 23.882 -6.964 -22.248 1.00 84.69 312 ALA A N 1
ATOM 2412 C CA . ALA A 1 312 ? 24.258 -7.239 -23.628 1.00 84.69 312 ALA A CA 1
ATOM 2413 C C . ALA A 1 312 ? 24.316 -5.952 -24.459 1.00 84.69 312 ALA A C 1
ATOM 2415 O O . ALA A 1 312 ? 25.274 -5.745 -25.195 1.00 84.69 312 ALA A O 1
ATOM 2416 N N . ILE A 1 313 ? 23.329 -5.065 -24.313 1.00 82.12 313 ILE A N 1
ATOM 2417 C CA . ILE A 1 313 ? 23.281 -3.769 -24.997 1.00 82.12 313 ILE A CA 1
ATOM 2418 C C . ILE A 1 313 ? 24.448 -2.863 -24.556 1.00 82.12 313 ILE A C 1
ATOM 2420 O O . ILE A 1 313 ? 25.049 -2.201 -25.398 1.00 82.12 313 ILE A O 1
ATOM 2424 N N . ASN A 1 314 ? 24.793 -2.835 -23.265 1.00 79.88 314 ASN A N 1
ATOM 2425 C CA . ASN A 1 314 ? 25.921 -2.045 -22.754 1.00 79.88 314 ASN A CA 1
ATOM 2426 C C . ASN A 1 314 ? 27.293 -2.624 -23.122 1.00 79.88 314 ASN A C 1
ATOM 2428 O O . ASN A 1 314 ? 28.260 -1.876 -23.218 1.00 79.88 314 ASN A O 1
ATOM 2432 N N . SER A 1 315 ? 27.377 -3.932 -23.362 1.00 78.94 315 SER A N 1
ATOM 2433 C CA . SER A 1 315 ? 28.627 -4.624 -23.701 1.00 78.94 315 SER A CA 1
ATOM 2434 C C . SER A 1 315 ? 28.969 -4.599 -25.196 1.00 78.94 315 SER A C 1
ATOM 2436 O O . SER A 1 315 ? 30.006 -5.138 -25.589 1.00 78.94 315 SER A O 1
ATOM 2438 N N . ARG A 1 316 ? 28.118 -3.999 -26.040 1.00 74.62 316 ARG A N 1
ATOM 2439 C CA . ARG A 1 316 ? 28.355 -3.857 -27.485 1.00 74.62 316 ARG A CA 1
ATOM 2440 C C . ARG A 1 316 ? 29.376 -2.757 -27.781 1.00 74.62 316 ARG A C 1
ATOM 2442 O O . ARG A 1 316 ? 29.355 -1.695 -27.159 1.00 74.62 316 ARG A O 1
ATOM 2449 N N . ASP A 1 317 ? 30.204 -2.987 -28.800 1.00 65.31 317 ASP A N 1
ATOM 2450 C CA . ASP A 1 317 ? 31.082 -1.971 -29.400 1.00 65.31 317 ASP A CA 1
ATOM 2451 C C . ASP A 1 317 ? 30.283 -1.057 -30.338 1.00 65.31 317 ASP A C 1
ATOM 2453 O O . ASP A 1 317 ? 30.451 -1.045 -31.552 1.00 65.31 317 ASP A O 1
ATOM 2457 N N . THR A 1 318 ? 29.346 -0.309 -29.762 1.00 66.00 318 THR A N 1
ATOM 2458 C CA . THR A 1 318 ? 28.691 0.820 -30.429 1.00 66.00 318 THR A CA 1
ATOM 2459 C C . THR A 1 318 ? 29.272 2.102 -29.859 1.00 66.00 318 THR A C 1
ATOM 2461 O O . THR A 1 318 ? 29.287 2.258 -28.636 1.00 66.00 318 THR A O 1
ATOM 2464 N N . SER A 1 319 ? 29.755 3.003 -30.706 1.00 60.66 319 SER A N 1
ATOM 2465 C CA . SER A 1 319 ? 30.208 4.327 -30.285 1.00 60.66 319 SER A CA 1
ATOM 2466 C C . SER A 1 319 ? 29.025 5.267 -30.034 1.00 60.66 319 SER A C 1
ATOM 2468 O O . SER A 1 319 ? 27.984 5.158 -30.682 1.00 60.66 319 SER A O 1
ATOM 2470 N N . ASP A 1 320 ? 29.174 6.179 -29.072 1.00 60.28 320 ASP A N 1
ATOM 2471 C CA . ASP A 1 320 ? 28.290 7.341 -28.951 1.00 60.28 320 ASP A CA 1
ATOM 2472 C C . ASP A 1 320 ? 28.572 8.374 -30.067 1.00 60.28 320 ASP A C 1
ATOM 2474 O O . ASP A 1 320 ? 29.493 8.212 -30.872 1.00 60.28 320 ASP A O 1
ATOM 2478 N N . TRP A 1 321 ? 27.800 9.466 -30.129 1.00 54.47 321 TRP A N 1
ATOM 2479 C CA . TRP A 1 321 ? 27.983 10.522 -31.143 1.00 54.47 321 TRP A CA 1
ATOM 2480 C C . TRP A 1 321 ? 29.348 11.234 -31.072 1.00 54.47 321 TRP A C 1
ATOM 2482 O O . TRP A 1 321 ? 29.717 11.933 -32.013 1.00 54.47 321 TRP A O 1
ATOM 2492 N N . ARG A 1 322 ? 30.097 11.057 -29.975 1.00 55.16 322 ARG A N 1
ATOM 2493 C CA . ARG A 1 322 ? 31.453 11.589 -29.771 1.00 55.16 322 ARG A CA 1
ATOM 2494 C C . ARG A 1 322 ? 32.535 10.573 -30.151 1.00 55.16 322 ARG A C 1
ATOM 2496 O O . ARG A 1 322 ? 33.715 10.862 -29.983 1.00 55.16 322 ARG A O 1
ATOM 2503 N N . GLY A 1 323 ? 32.153 9.391 -30.642 1.00 63.72 323 GLY A N 1
ATOM 2504 C CA . GLY A 1 323 ? 33.071 8.325 -31.038 1.00 63.72 323 GLY A CA 1
ATOM 2505 C C . GLY A 1 323 ? 33.568 7.447 -29.884 1.00 63.72 323 GLY A C 1
ATOM 2506 O O . GLY A 1 323 ? 34.414 6.588 -30.115 1.00 63.72 323 GLY A O 1
ATOM 2507 N N . THR A 1 324 ? 33.055 7.611 -28.659 1.00 62.75 324 THR A N 1
ATOM 2508 C CA . THR A 1 324 ? 33.502 6.829 -27.495 1.00 62.75 324 THR A CA 1
ATOM 2509 C C . THR A 1 324 ? 32.802 5.469 -27.472 1.00 62.75 324 THR A C 1
ATOM 2511 O O . THR A 1 324 ? 31.567 5.433 -27.472 1.00 62.75 324 THR A O 1
ATOM 2514 N N . PRO A 1 325 ? 33.530 4.334 -27.424 1.00 71.94 325 PRO A N 1
ATOM 2515 C CA . PRO A 1 325 ? 32.909 3.017 -27.340 1.00 71.94 325 PRO A CA 1
ATOM 2516 C C . PRO A 1 325 ? 32.078 2.876 -26.063 1.00 71.94 325 PRO A C 1
ATOM 2518 O O . PRO A 1 325 ? 32.576 3.020 -24.948 1.00 71.94 325 PRO A O 1
ATOM 2521 N N . ARG A 1 326 ? 30.799 2.530 -26.202 1.00 72.50 326 ARG A N 1
ATOM 2522 C CA . ARG A 1 326 ? 29.880 2.365 -25.070 1.00 72.50 326 ARG A CA 1
ATOM 2523 C C . ARG A 1 326 ? 30.353 1.335 -24.049 1.00 72.50 326 ARG A C 1
ATOM 2525 O O . ARG A 1 326 ? 30.205 1.536 -22.846 1.00 72.50 326 ARG A O 1
ATOM 2532 N N . LYS A 1 327 ? 30.928 0.240 -24.536 1.00 75.94 327 LYS A N 1
ATOM 2533 C CA . LYS A 1 327 ? 31.540 -0.808 -23.718 1.00 75.94 327 LYS A CA 1
ATOM 2534 C C . LYS A 1 327 ? 32.608 -0.252 -22.778 1.00 75.94 327 LYS A C 1
ATOM 2536 O O . LYS A 1 327 ? 32.740 -0.731 -21.654 1.00 75.94 327 LYS A O 1
ATOM 2541 N N . GLU A 1 328 ? 33.336 0.766 -23.222 1.00 76.56 328 GLU A N 1
ATOM 2542 C CA . GLU A 1 328 ? 34.375 1.424 -22.440 1.00 76.56 328 GLU A CA 1
ATOM 2543 C C . GLU A 1 328 ? 33.763 2.318 -21.353 1.00 76.56 328 GLU A C 1
ATOM 2545 O O . GLU A 1 328 ? 34.113 2.181 -20.183 1.00 76.56 328 GLU A O 1
ATOM 2550 N N . ILE A 1 329 ? 32.736 3.107 -21.694 1.00 76.69 329 ILE A N 1
ATOM 2551 C CA . ILE A 1 329 ? 31.949 3.882 -20.715 1.00 76.69 329 ILE A CA 1
ATOM 2552 C C . ILE A 1 329 ? 31.373 2.953 -19.639 1.00 76.69 329 ILE A C 1
ATOM 2554 O O . ILE A 1 329 ? 31.522 3.205 -18.446 1.00 76.69 329 ILE A O 1
ATOM 2558 N N . PHE A 1 330 ? 30.757 1.839 -20.047 1.00 79.12 330 PHE A N 1
ATOM 2559 C CA . PHE A 1 330 ? 30.196 0.859 -19.122 1.00 79.12 330 PHE A CA 1
ATOM 2560 C C . PHE A 1 330 ? 31.270 0.249 -18.213 1.00 79.12 330 PHE A C 1
ATOM 2562 O O . PHE A 1 330 ? 31.035 0.101 -17.019 1.00 79.12 330 PHE A O 1
ATOM 2569 N N . ARG A 1 331 ? 32.467 -0.068 -18.723 1.00 81.94 331 ARG A N 1
ATOM 2570 C CA . ARG A 1 331 ? 33.568 -0.613 -17.908 1.00 81.94 331 ARG A CA 1
ATOM 2571 C C . ARG A 1 331 ? 34.064 0.367 -16.851 1.00 81.94 331 ARG A C 1
ATOM 2573 O O . ARG A 1 331 ? 34.304 -0.064 -15.721 1.00 81.94 331 ARG A O 1
ATOM 2580 N N . GLN A 1 332 ? 34.163 1.645 -17.209 1.00 83.88 332 GLN A N 1
ATOM 2581 C CA . GLN A 1 332 ? 34.646 2.721 -16.341 1.00 83.88 332 GLN A CA 1
ATOM 2582 C C . GLN A 1 332 ? 33.665 3.091 -15.224 1.00 83.88 332 GLN A C 1
ATOM 2584 O O . GLN A 1 332 ? 34.069 3.697 -14.232 1.00 83.88 332 GLN A O 1
ATOM 2589 N N . LEU A 1 333 ? 32.389 2.704 -15.340 1.00 83.06 333 LEU A N 1
ATOM 2590 C CA . LEU A 1 333 ? 31.430 2.926 -14.265 1.00 83.06 333 LEU A CA 1
ATOM 2591 C C . LEU A 1 333 ? 31.851 2.184 -12.985 1.00 83.06 333 LEU A C 1
ATOM 2593 O O . LEU A 1 333 ? 32.284 1.021 -13.054 1.00 83.06 333 LEU A O 1
ATOM 2597 N N . PRO A 1 334 ? 31.666 2.811 -11.807 1.00 87.62 334 PRO A N 1
ATOM 2598 C CA . PRO A 1 334 ? 31.882 2.147 -10.531 1.00 87.62 334 PRO A CA 1
ATOM 2599 C C . PRO A 1 334 ? 31.084 0.843 -10.431 1.00 87.62 334 PRO A C 1
ATOM 2601 O O . PRO A 1 334 ? 29.970 0.742 -10.947 1.00 87.62 334 PRO A O 1
ATOM 2604 N N . TRP A 1 335 ? 31.637 -0.157 -9.742 1.00 83.62 335 TRP A N 1
ATOM 2605 C CA . TRP A 1 335 ? 31.003 -1.475 -9.594 1.00 83.62 335 TRP A CA 1
ATOM 2606 C C . TRP A 1 335 ? 29.577 -1.373 -9.030 1.00 83.62 335 TRP A C 1
ATOM 2608 O O . TRP A 1 335 ? 28.657 -1.958 -9.586 1.00 83.62 335 TRP A O 1
ATOM 2618 N N . TYR A 1 336 ? 29.358 -0.517 -8.027 1.00 81.75 336 TYR A N 1
ATOM 2619 C CA . TYR A 1 336 ? 28.041 -0.342 -7.415 1.00 81.75 336 TYR A CA 1
ATOM 2620 C C . TYR A 1 336 ? 27.009 0.233 -8.399 1.00 81.75 336 TYR A C 1
ATOM 2622 O O . TYR A 1 336 ? 25.829 -0.093 -8.326 1.00 81.75 336 TYR A O 1
ATOM 2630 N N . VAL A 1 337 ? 27.432 1.054 -9.364 1.00 82.75 337 VAL A N 1
ATOM 2631 C CA . VAL A 1 337 ? 26.532 1.577 -10.401 1.00 82.75 337 VAL A CA 1
ATOM 2632 C C . VAL A 1 337 ? 26.095 0.456 -11.347 1.00 82.75 337 VAL A C 1
ATOM 2634 O O . VAL A 1 337 ? 24.941 0.415 -11.760 1.00 82.75 337 VAL A O 1
ATOM 2637 N N . LYS A 1 338 ? 27.003 -0.471 -11.662 1.00 80.75 338 LYS A N 1
ATOM 2638 C CA . LYS A 1 338 ? 26.731 -1.615 -12.542 1.00 80.75 338 LYS A CA 1
ATOM 2639 C C . LYS A 1 338 ? 25.861 -2.677 -11.875 1.00 80.75 338 LYS A C 1
ATOM 2641 O O . LYS A 1 338 ? 25.018 -3.264 -12.545 1.00 80.75 338 LYS A O 1
ATOM 2646 N N . ASP A 1 339 ? 26.051 -2.887 -10.577 1.00 78.19 339 ASP A N 1
ATOM 2647 C CA . ASP A 1 339 ? 25.417 -3.991 -9.855 1.00 78.19 339 ASP A CA 1
ATOM 2648 C C . ASP A 1 339 ? 24.043 -3.611 -9.285 1.00 78.19 339 ASP A C 1
ATOM 2650 O O . ASP A 1 339 ? 23.144 -4.450 -9.230 1.00 78.19 339 ASP A O 1
ATOM 2654 N N . PHE A 1 340 ? 23.846 -2.349 -8.883 1.00 78.94 340 PHE A N 1
ATOM 2655 C CA . PHE A 1 340 ? 22.589 -1.905 -8.268 1.00 78.94 340 PHE A CA 1
ATOM 2656 C C . PHE A 1 340 ? 21.613 -1.231 -9.236 1.00 78.94 340 PHE A C 1
ATOM 2658 O O . PHE A 1 340 ? 20.449 -1.042 -8.874 1.00 78.94 340 PHE A O 1
ATOM 2665 N N . PHE A 1 341 ? 22.041 -0.861 -10.449 1.00 81.62 341 PHE A N 1
ATOM 2666 C CA . PHE A 1 341 ? 21.209 -0.077 -11.362 1.00 81.62 341 PHE A CA 1
ATOM 2667 C C . PHE A 1 341 ? 21.101 -0.683 -12.756 1.00 81.62 341 PHE A C 1
ATOM 2669 O O . PHE A 1 341 ? 22.057 -1.174 -13.351 1.00 81.62 341 PHE A O 1
ATOM 2676 N N . TRP A 1 342 ? 19.906 -0.554 -13.327 1.00 82.38 342 TRP A N 1
ATOM 2677 C CA . TRP A 1 342 ? 19.689 -0.773 -14.748 1.00 82.38 342 TRP A CA 1
ATOM 2678 C C . TRP A 1 342 ? 20.191 0.417 -15.553 1.00 82.38 342 TRP A C 1
ATOM 2680 O O . TRP A 1 342 ? 19.611 1.502 -15.539 1.00 82.38 342 TRP A O 1
ATOM 2690 N N . LEU A 1 343 ? 21.276 0.184 -16.285 1.00 80.56 343 LEU A N 1
ATOM 2691 C CA . LEU A 1 343 ? 21.923 1.187 -17.118 1.00 80.56 343 LEU A CA 1
ATOM 2692 C C . LEU A 1 343 ? 21.249 1.243 -18.484 1.00 80.56 343 LEU A C 1
ATOM 2694 O O . LEU A 1 343 ? 21.653 0.580 -19.443 1.00 80.56 343 LEU A O 1
ATOM 2698 N N . VAL A 1 344 ? 20.17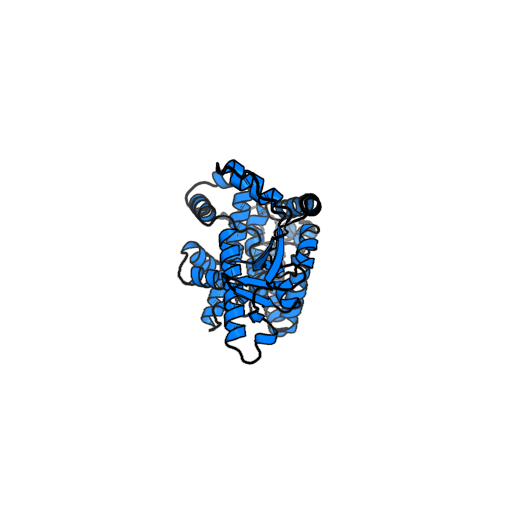4 2.021 -18.550 1.00 79.06 344 VAL A N 1
ATOM 2699 C CA . VAL A 1 344 ? 19.438 2.257 -19.789 1.00 79.06 344 VAL A CA 1
ATOM 2700 C C . VAL A 1 344 ? 20.210 3.272 -20.641 1.00 79.06 344 VAL A C 1
ATOM 2702 O O . VAL A 1 344 ? 20.507 4.364 -20.158 1.00 79.06 344 VAL A O 1
ATOM 2705 N N . PRO A 1 345 ? 20.535 2.956 -21.905 1.00 69.00 345 PRO A N 1
ATOM 2706 C CA . PRO A 1 345 ? 21.101 3.946 -22.815 1.00 69.00 345 PRO A CA 1
ATOM 2707 C C . PRO A 1 345 ? 20.110 5.080 -23.064 1.00 69.00 345 PRO A C 1
ATOM 2709 O O . PRO A 1 345 ? 19.025 4.857 -23.605 1.00 69.00 345 PRO A O 1
ATOM 2712 N N . SER A 1 346 ? 20.493 6.298 -22.697 1.00 60.59 346 SER A N 1
ATOM 2713 C CA . SER A 1 346 ? 19.680 7.493 -22.932 1.00 60.59 346 SER A CA 1
ATOM 2714 C C . SER A 1 346 ? 19.848 8.046 -24.344 1.00 60.59 346 SER A C 1
ATOM 2716 O O . SER A 1 346 ? 18.907 8.598 -24.897 1.00 60.59 346 SER A O 1
ATOM 2718 N N . GLN A 1 347 ? 20.999 7.846 -24.983 1.00 53.59 347 GLN A N 1
ATOM 2719 C CA . GLN A 1 347 ? 21.178 8.169 -26.397 1.00 53.59 347 GLN A CA 1
ATOM 2720 C C . GLN A 1 347 ? 20.813 6.922 -27.210 1.00 53.59 347 GLN A C 1
ATOM 2722 O O . GLN A 1 347 ? 21.320 5.839 -26.923 1.00 53.59 347 GLN A O 1
ATOM 2727 N N . TYR A 1 348 ? 19.880 7.081 -28.159 1.00 51.00 348 TYR A N 1
ATOM 2728 C CA . TYR A 1 348 ? 19.191 6.043 -28.957 1.00 51.00 348 TYR A CA 1
ATOM 2729 C C . TYR A 1 348 ? 17.925 5.390 -28.353 1.00 51.00 348 TYR A C 1
ATOM 2731 O O . TYR A 1 348 ? 17.456 4.383 -28.881 1.00 51.00 348 TYR A O 1
ATOM 2739 N N . THR A 1 349 ? 17.305 5.966 -27.315 1.00 43.38 349 THR A N 1
ATOM 2740 C CA . THR A 1 349 ? 15.916 5.635 -26.924 1.00 43.38 349 THR A CA 1
ATOM 2741 C C . THR A 1 349 ? 14.994 6.848 -27.109 1.00 43.38 349 THR A C 1
ATOM 2743 O O . THR A 1 349 ? 15.472 7.980 -27.040 1.00 43.38 349 THR A O 1
ATOM 2746 N N . PRO A 1 350 ? 13.668 6.672 -27.301 1.00 40.50 350 PRO A N 1
ATOM 2747 C CA . PRO A 1 350 ? 12.710 7.791 -27.349 1.00 40.50 350 PRO A CA 1
ATOM 2748 C C . PRO A 1 350 ? 12.736 8.700 -26.103 1.00 40.50 350 PRO A C 1
ATOM 2750 O O . PRO A 1 350 ? 12.168 9.785 -26.114 1.00 40.50 350 PRO A O 1
ATOM 2753 N N . LEU A 1 351 ? 13.401 8.259 -25.030 1.00 37.84 351 LEU A N 1
ATOM 2754 C CA . LEU A 1 351 ? 13.586 8.966 -23.764 1.00 37.84 351 LEU A CA 1
ATOM 2755 C C . LEU A 1 351 ? 14.763 9.960 -23.780 1.00 37.84 351 LEU A C 1
ATOM 2757 O O . LEU A 1 351 ? 14.942 10.691 -22.809 1.00 37.84 351 LEU A O 1
ATOM 2761 N N . ALA A 1 352 ? 15.531 10.038 -24.873 1.00 39.66 352 ALA A N 1
ATOM 2762 C CA . ALA A 1 352 ? 16.664 10.958 -25.022 1.00 39.66 352 ALA A CA 1
ATOM 2763 C C . ALA A 1 352 ? 16.293 12.438 -24.804 1.00 39.66 352 ALA A C 1
ATOM 2765 O O . ALA A 1 352 ? 17.127 13.210 -24.350 1.00 39.66 352 ALA A O 1
ATOM 2766 N N . GLY A 1 353 ? 15.047 12.825 -25.101 1.00 36.78 353 GLY A N 1
ATOM 2767 C CA . GLY A 1 353 ? 14.528 14.179 -24.866 1.00 36.78 353 GLY A CA 1
ATOM 2768 C C . GLY A 1 353 ? 13.794 14.370 -23.532 1.00 36.78 353 GLY A C 1
ATOM 2769 O O . GLY A 1 353 ? 13.310 15.464 -23.270 1.00 36.78 353 GLY A O 1
ATOM 2770 N N . ALA A 1 354 ? 13.662 13.321 -22.713 1.00 35.34 354 ALA A N 1
ATOM 2771 C CA . ALA A 1 354 ? 12.876 13.321 -21.474 1.00 35.34 354 ALA A CA 1
ATOM 2772 C C . ALA A 1 354 ? 13.734 13.275 -20.196 1.00 35.34 354 ALA A C 1
ATOM 2774 O O . ALA A 1 354 ? 13.193 13.274 -19.090 1.00 35.34 354 ALA A O 1
ATOM 2775 N N . THR A 1 355 ? 15.059 13.232 -20.336 1.00 27.52 355 THR A N 1
ATOM 2776 C CA . THR A 1 355 ? 16.006 13.302 -19.215 1.00 27.52 355 THR A CA 1
ATOM 2777 C C . THR A 1 355 ? 16.733 14.646 -19.295 1.00 27.52 355 THR A C 1
ATOM 2779 O O . THR A 1 355 ? 17.253 14.929 -20.375 1.00 27.52 355 THR A O 1
ATOM 2782 N N . PRO A 1 356 ? 16.723 15.472 -18.228 1.00 35.22 356 PRO A N 1
ATOM 2783 C CA . PRO A 1 356 ? 17.424 16.757 -18.201 1.00 35.22 356 PRO A CA 1
ATOM 2784 C C . PRO A 1 356 ? 18.922 16.638 -18.483 1.00 35.22 356 PRO A C 1
ATOM 2786 O O . PRO A 1 356 ? 19.514 15.605 -18.080 1.00 35.22 356 PRO A O 1
#

Organism: NCBI:txid412755

Foldseek 3Di:
DVVVLVVVLLVVVVVLVVVLVPDDVSLVFKNWDFQPFDFDWDQCVVVVVVCVVVPDDDPDDPRRDTDGDGDRPPPPDPPQCWDDRPNIIMRGDPVVSQVSVLSVDPPQPPVLLVLLPVLVVVVLVVQQDDPVNLPVVLQVQLLLLCLLAPLRRDRPPLLVVLLVCVLVVDPLVVLLVVLVLLVQLPDDDDPVVLNVVVCPVVPDDPPVCVVVRRVVSSSSNSSSLSSSLSSQLVSCVVVVHDSNVSSVSSCLSGFRNVPDRSVRVSVCSNDHCPSVVVRVVVSVVCSCVVCVPSSVVSCCVSPVVLLVVLVVVQCDQDADPVRHGSNVVLVPDDPCCSPVDRDDDLPPDPCVVVDD

Mean predicted aligned error: 15.19 Å

Nearest PDB structures (foldseek):
  6ixg-assembly2_B  TM=1.610E-01  e=4.586E+00  Homo sapiens
  4ja4-assembly3_C  TM=1.558E-01  e=8.116E+00  Escherichia coli K-12

Secondary structure (DSSP, 8-state):
-HHHHHHHHHHHHHHHHHHHHHSTTGGGTEEEE---EEEEEEEHHHHHHHHHHTT----S-----EEEEEEE--S--TTTTEEEETTEEEEE-HHHHHHHHHTT-----HHHHHHHHHHHHHHHHHHHS-HHHHHHHHHHHHHHHHHH-SS-PPTTHHHHHHHHHHHHT-HHHHHHHHTTGGGG-S----TTHHHHHHHHHHHS-HHHHHH-HHHHHHHHHHHHHHHHHHHHHHHHHHTT--HHHHHHHHHHTS--TT---HHHHHHHHHSTTHHHHHHHHHHHHHHHHH-HHHHHHHHIIIIIHHHHHHHHHHTS--B-TTS-BHHHHHHHS-HHHHHHS----STTSGGGGT--

Solvent-accessible surface area (backbone atoms only — not comparable to full-atom values): 19810 Å² total; per-residue (Å²): 107,72,68,57,54,51,50,52,49,51,48,53,54,49,52,51,48,53,49,19,74,74,36,93,76,21,53,78,50,40,32,83,44,79,64,61,65,44,74,43,75,42,60,41,66,64,53,49,58,54,40,47,74,71,69,51,86,82,84,84,73,90,57,84,59,71,52,68,47,71,44,72,55,78,75,63,51,89,87,65,32,45,49,77,60,90,94,46,37,30,40,30,34,65,69,60,34,52,55,59,50,49,77,66,73,76,81,65,53,71,66,53,52,59,54,18,47,62,23,51,50,50,51,46,55,76,65,29,71,48,79,66,46,60,61,49,47,47,56,51,48,32,51,42,22,35,62,55,34,89,69,68,46,47,65,61,60,32,31,51,51,12,37,50,34,63,74,65,60,39,72,67,38,52,48,36,48,77,30,52,36,62,66,33,56,95,72,83,74,58,81,61,59,58,49,55,53,49,50,37,62,73,72,59,50,73,60,58,41,68,75,35,45,55,59,44,28,44,51,51,50,53,49,39,52,49,7,39,24,42,21,38,25,51,40,25,44,74,72,66,40,52,61,54,57,12,12,51,48,13,26,52,19,68,64,43,71,59,75,65,53,68,70,49,53,59,50,38,42,49,40,59,62,48,58,55,56,51,52,50,50,53,50,50,52,50,49,44,70,76,35,47,69,60,42,51,52,41,44,40,65,71,46,50,49,55,50,51,51,40,50,55,62,42,63,35,89,47,57,48,102,85,66,51,43,37,32,55,57,56,64,71,47,56,68,67,59,66,74,76,44,86,72,71,67,49,80,93,39,96,55,48,84,75,58,135

pLDDT: mean 71.27, std 15.17, range [27.52, 95.06]

Radius of gyration: 28.94 Å; Cα contacts (8 Å, |Δi|>4): 373; chains: 1; bounding box: 68×52×90 Å

Sequence (356 aa):
YTFLNLAERKRVIRTLIEQAETTEGGGQWIERVQAKLRPTQFEISEIKKQLQAAGAELSGAELEATISVFRPFTVASPKEGIIVVGENLYQVQPELYRALKGLDHESSNVLIRLLSMPARALRLGATALGPEFVIRNPLRDTMTAFMQSRYGFKPGVDTVRGLFHALKRDNLYWEWKAAGGEHAAMVSLDRTTLQSNLTELMRTNLGWAVHHPIEAARIVSEMSEAASRLGEYQLARGAGATPLRAGFAAREVTLDFARMGAKGKAVNSIVAFWNAALEGTDKFARVHLQNPKGTVAKGVAGITLPSILLYAINSRDTSDWRGTPRKEIFRQLPWYVKDFFWLVPSQYTPLAGATP